Protein AF-A0AAF3JB30-F1 (afdb_monomer_lite)

Radius of gyration: 51.32 Å; chains: 1; bounding box: 112×36×125 Å

pLDDT: mean 73.91, std 23.7, range [31.36, 98.25]

InterPro domains:
  IPR001841 Zinc finger, RING-type [PF13639] (6-48)
  IPR001841 Zinc finger, RING-type [PS50089] (7-48)
  IPR001841 Zinc finger, RING-type [SM00184] (7-47)
  IPR013083 Zinc finger, RING/FYVE/PHD-type [G3DSA:3.30.40.10] (4-193)
  IPR052639 TRAIP E3 ubiquitin-protein ligase [PTHR46569] (1-143)

Organism: NCBI:txid2138241

Foldseek 3Di:
DDPQDAAPQVRHGDQQQFWKAAPVGDIHGLVRVLVQQVDPPADDPPPRPRTHNVRIGGDHDPCSPPDPPDDDDDDPPPVVVVVVVVVVVVVVVVVVVVVVVVVVVVVVVVVVVVVVVVVVVVVVVVVVVVVVVVVVVVVVVVVVVVVPPDDPDDDPDDDDPPPPPPPPVPVVVVVVVVVVVVVVVVVPPPPDDDDD

Sequence (196 aa):
MSLRGQCTICYSAFTPTTVSALPCGHTFHARCIGKWLDTPGRGCPNCRRKCRAKDVTRIFFENGGLNDTLNGTTPKSGEEALLAKNKALKARLNDVTAESNRKNKALKELLQAKHLALDAEKKKCREMAQDLEAKKKRLSELEIGVGQGHLLVGSGSLEFAICFKRSSSLQRKSEVLKAKKKSTICIKSNVVTSFE

Structure (mmCIF, N/CA/C/O backbone):
data_AF-A0AAF3JB30-F1
#
_entry.id   AF-A0AAF3JB30-F1
#
loop_
_atom_site.group_PDB
_atom_site.id
_atom_site.type_symbol
_atom_site.label_atom_id
_atom_site.label_alt_id
_atom_site.label_comp_id
_atom_site.label_asym_id
_atom_site.label_entity_id
_atom_site.label_seq_id
_atom_site.pdbx_PDB_ins_code
_atom_site.Cartn_x
_atom_site.Cartn_y
_atom_site.Cartn_z
_atom_site.occupancy
_atom_site.B_iso_or_equiv
_atom_site.auth_seq_id
_atom_site.auth_comp_id
_atom_site.auth_asym_id
_atom_site.auth_atom_id
_atom_site.pdbx_PDB_model_num
ATOM 1 N N . MET A 1 1 ? 45.253 -1.567 -15.154 1.00 35.75 1 MET A N 1
ATOM 2 C CA . MET A 1 1 ? 44.999 -1.489 -16.609 1.00 35.75 1 MET A CA 1
ATOM 3 C C . MET A 1 1 ? 43.571 -1.944 -16.863 1.00 35.75 1 MET A C 1
ATOM 5 O O . MET A 1 1 ? 43.289 -3.121 -16.690 1.00 35.75 1 MET A O 1
ATOM 9 N N . SER A 1 2 ? 42.653 -1.029 -17.178 1.00 39.66 2 SER A N 1
ATOM 10 C CA . SER A 1 2 ? 41.271 -1.406 -17.501 1.00 39.66 2 SER A CA 1
ATOM 11 C C . SER A 1 2 ? 41.223 -2.006 -18.904 1.00 39.66 2 SER A C 1
ATOM 13 O O . SER A 1 2 ? 41.507 -1.304 -19.873 1.00 39.66 2 SER A O 1
ATOM 15 N N . LEU A 1 3 ? 40.851 -3.284 -19.024 1.00 44.94 3 LEU A N 1
ATOM 16 C CA . LEU A 1 3 ? 40.496 -3.899 -20.304 1.00 44.94 3 LEU A CA 1
ATOM 17 C C . LEU A 1 3 ? 39.180 -3.269 -20.793 1.00 44.94 3 LEU A C 1
ATOM 19 O O . LEU A 1 3 ? 38.089 -3.762 -20.516 1.00 44.94 3 LEU A O 1
ATOM 23 N N . ARG A 1 4 ? 39.265 -2.131 -21.488 1.00 59.09 4 ARG A N 1
ATOM 24 C CA . ARG A 1 4 ? 38.118 -1.582 -22.218 1.00 59.09 4 ARG A CA 1
ATOM 25 C C . ARG A 1 4 ? 37.914 -2.441 -23.462 1.00 59.09 4 ARG A C 1
ATOM 27 O O . ARG A 1 4 ? 38.706 -2.369 -24.396 1.00 59.09 4 ARG A O 1
ATOM 34 N N . GLY A 1 5 ? 36.876 -3.272 -23.465 1.00 77.94 5 GLY A N 1
ATOM 35 C CA . GLY A 1 5 ? 36.503 -4.038 -24.651 1.00 77.94 5 GLY A CA 1
ATOM 36 C C . GLY A 1 5 ? 36.096 -3.100 -25.795 1.00 77.94 5 GLY A C 1
ATOM 37 O O . GLY A 1 5 ? 35.190 -2.278 -25.639 1.00 77.94 5 GLY A O 1
ATOM 38 N N . GLN A 1 6 ? 36.767 -3.222 -26.939 1.00 88.50 6 GLN A N 1
ATOM 39 C CA . GLN A 1 6 ? 36.479 -2.481 -28.168 1.00 88.50 6 GLN A CA 1
ATOM 40 C C . GLN A 1 6 ? 36.213 -3.458 -29.314 1.00 88.50 6 GLN A C 1
ATOM 42 O O . GLN A 1 6 ? 36.768 -4.558 -29.357 1.00 88.50 6 GLN A O 1
ATOM 47 N N . CYS A 1 7 ? 35.377 -3.057 -30.268 1.00 92.00 7 CYS A N 1
ATOM 48 C CA . CYS A 1 7 ? 35.128 -3.849 -31.464 1.00 92.00 7 CYS A CA 1
ATOM 49 C C . CYS A 1 7 ? 36.283 -3.690 -32.460 1.00 92.00 7 CYS A C 1
ATOM 51 O O . CYS A 1 7 ? 36.548 -2.583 -32.910 1.00 92.00 7 CYS A O 1
ATOM 53 N N . THR A 1 8 ? 36.913 -4.783 -32.895 1.00 90.44 8 THR A N 1
ATOM 54 C CA . THR A 1 8 ? 38.045 -4.720 -33.844 1.00 90.44 8 THR A CA 1
ATOM 55 C C . THR A 1 8 ? 37.644 -4.401 -35.291 1.00 90.44 8 THR A C 1
ATOM 57 O O . THR A 1 8 ? 38.513 -4.180 -36.124 1.00 90.44 8 THR A O 1
ATOM 60 N N . ILE A 1 9 ? 36.341 -4.351 -35.605 1.00 91.75 9 ILE A N 1
ATOM 61 C CA . ILE A 1 9 ? 35.833 -3.989 -36.942 1.00 91.75 9 ILE A CA 1
ATOM 62 C C . ILE A 1 9 ? 35.704 -2.465 -37.096 1.00 91.75 9 ILE A C 1
ATOM 64 O O . ILE A 1 9 ? 35.978 -1.930 -38.164 1.00 91.75 9 ILE A O 1
ATOM 68 N N . CYS A 1 10 ? 35.250 -1.764 -36.052 1.00 92.62 10 CYS A N 1
ATOM 69 C CA . CYS A 1 10 ? 34.989 -0.317 -36.086 1.00 92.62 10 CYS A CA 1
ATOM 70 C C . CYS A 1 10 ? 35.804 0.485 -35.061 1.00 92.62 10 CYS A C 1
ATOM 72 O O . CYS A 1 10 ? 35.613 1.692 -34.946 1.00 92.62 10 CYS A O 1
ATOM 74 N N . TYR A 1 11 ? 36.653 -0.186 -34.278 1.00 89.88 11 TYR A N 1
ATOM 75 C CA . TYR A 1 11 ? 37.514 0.377 -33.231 1.00 89.88 11 TYR A CA 1
ATOM 76 C C . TYR A 1 11 ? 36.781 1.196 -32.154 1.00 89.88 11 TYR A C 1
ATOM 78 O O . TYR A 1 11 ? 37.390 1.968 -31.421 1.00 89.88 11 TYR A O 1
ATOM 86 N N . SER A 1 12 ? 35.464 1.016 -32.030 1.00 88.81 12 SER A N 1
ATOM 87 C CA . SER A 1 12 ? 34.625 1.721 -31.056 1.00 88.81 12 SER A CA 1
ATOM 88 C C . SER A 1 12 ? 34.371 0.862 -29.814 1.00 88.81 12 SER A C 1
ATOM 90 O O . SER A 1 12 ? 34.345 -0.371 -29.892 1.00 88.81 12 SER A O 1
ATOM 92 N N . ALA A 1 13 ? 34.166 1.507 -28.664 1.00 86.69 13 ALA A N 1
ATOM 93 C CA . ALA A 1 13 ? 33.879 0.830 -27.401 1.00 86.69 13 ALA A CA 1
ATOM 94 C C . ALA A 1 13 ? 32.560 0.036 -27.448 1.00 86.69 13 ALA A C 1
ATOM 96 O O . ALA A 1 13 ? 31.618 0.379 -28.170 1.00 86.69 13 ALA A O 1
ATOM 97 N N . PHE A 1 14 ? 32.491 -1.050 -26.679 1.00 86.56 14 PHE A N 1
ATOM 98 C CA . PHE A 1 14 ? 31.246 -1.793 -26.507 1.00 86.56 14 PHE A CA 1
ATOM 99 C C . PHE A 1 14 ? 30.259 -1.030 -25.625 1.00 86.56 14 PHE A C 1
ATOM 101 O O . PHE A 1 14 ? 30.634 -0.518 -24.575 1.00 86.56 14 PHE A O 1
ATOM 108 N N . THR A 1 15 ? 28.986 -1.019 -26.024 1.00 78.75 15 THR A N 1
ATOM 109 C CA . THR A 1 15 ? 27.883 -0.630 -25.137 1.00 78.75 15 THR A CA 1
ATOM 110 C C . THR A 1 15 ? 27.148 -1.887 -24.660 1.00 78.75 15 THR A C 1
ATOM 112 O O . THR A 1 15 ? 27.102 -2.874 -25.404 1.00 78.75 15 THR A O 1
ATOM 115 N N . PRO A 1 16 ? 26.545 -1.890 -23.455 1.00 71.50 16 PRO A N 1
ATOM 116 C CA . PRO A 1 16 ? 25.970 -3.096 -22.845 1.00 71.50 16 PRO A CA 1
ATOM 117 C C . PRO A 1 16 ? 24.931 -3.838 -23.701 1.00 71.50 16 PRO A C 1
ATOM 119 O O . PRO A 1 16 ? 24.716 -5.031 -23.523 1.00 71.50 16 PRO A O 1
ATOM 122 N N . THR A 1 17 ? 24.290 -3.154 -24.649 1.00 71.44 17 THR A N 1
ATOM 123 C CA . THR A 1 17 ? 23.196 -3.700 -25.466 1.00 71.44 17 THR A CA 1
ATOM 124 C C . THR A 1 17 ? 23.620 -4.121 -26.875 1.00 71.44 17 THR A C 1
ATOM 126 O O . THR A 1 17 ? 22.802 -4.643 -27.642 1.00 71.44 17 THR A O 1
ATOM 129 N N . THR A 1 18 ? 24.879 -3.896 -27.262 1.00 80.75 18 THR A N 1
ATOM 130 C CA . THR A 1 18 ? 25.324 -4.034 -28.660 1.00 80.75 18 THR A CA 1
ATOM 131 C C . THR A 1 18 ? 26.327 -5.156 -28.895 1.00 80.75 18 THR A C 1
ATOM 133 O O . THR A 1 18 ? 26.706 -5.373 -30.045 1.00 80.75 18 THR A O 1
ATOM 136 N N . VAL A 1 19 ? 26.735 -5.896 -27.863 1.00 90.00 19 VAL A N 1
ATOM 137 C CA . VAL A 1 19 ? 27.776 -6.928 -27.969 1.00 90.00 19 VAL A CA 1
ATOM 138 C C . VAL A 1 19 ? 27.217 -8.250 -28.494 1.00 90.00 19 VAL A C 1
ATOM 140 O O . VAL A 1 19 ? 26.128 -8.699 -28.139 1.00 90.00 19 VAL A O 1
ATOM 143 N N . SER A 1 20 ? 27.970 -8.900 -29.371 1.00 92.38 20 SER A N 1
ATOM 144 C CA . SER A 1 20 ? 27.707 -10.257 -29.844 1.00 92.38 20 SER A CA 1
ATOM 145 C C . SER A 1 20 ? 29.005 -11.046 -29.920 1.00 92.38 20 SER A C 1
ATOM 147 O O . SER A 1 20 ? 30.054 -10.483 -30.232 1.00 92.38 20 SER A O 1
ATOM 149 N N . ALA A 1 21 ? 28.931 -12.343 -29.641 1.00 93.44 21 ALA A N 1
ATOM 150 C CA . ALA A 1 21 ? 30.047 -13.269 -29.731 1.00 93.44 21 ALA A CA 1
ATOM 151 C C . ALA A 1 21 ? 29.835 -14.294 -30.841 1.00 93.44 21 ALA A C 1
ATOM 153 O O . ALA A 1 21 ? 28.717 -14.719 -31.136 1.00 93.44 21 ALA A O 1
ATOM 154 N N . LEU A 1 22 ? 30.948 -14.709 -31.434 1.00 94.12 22 LEU A N 1
ATOM 155 C CA . LEU A 1 22 ? 31.007 -15.885 -32.293 1.00 94.12 22 LEU A CA 1
ATOM 156 C C . LEU A 1 22 ? 31.306 -17.149 -31.469 1.00 94.12 22 LEU A C 1
ATOM 158 O O . LEU A 1 22 ? 31.882 -17.037 -30.387 1.00 94.12 22 LEU A O 1
ATOM 162 N N . PRO A 1 23 ? 31.088 -18.361 -32.017 1.00 93.19 23 PRO A N 1
ATOM 163 C CA . PRO A 1 23 ? 31.436 -19.628 -31.354 1.00 93.19 23 PRO A CA 1
ATOM 164 C C . PRO A 1 23 ? 32.932 -19.799 -31.037 1.00 93.19 23 PRO A C 1
ATOM 166 O O . PRO A 1 23 ? 33.339 -20.741 -30.367 1.00 93.19 23 PRO A O 1
ATOM 169 N N . CYS A 1 24 ? 33.788 -18.921 -31.567 1.00 94.25 24 CYS A N 1
ATOM 170 C CA . CYS A 1 24 ? 35.205 -18.860 -31.217 1.00 94.25 24 CYS A CA 1
ATOM 171 C C . CYS A 1 24 ? 35.515 -18.004 -29.981 1.00 94.25 24 CYS A C 1
ATOM 173 O O . CYS A 1 24 ? 36.683 -17.912 -29.623 1.00 94.25 24 CYS A O 1
ATOM 175 N N . GLY A 1 25 ? 34.520 -17.353 -29.375 1.00 91.06 25 GLY A N 1
ATOM 176 C CA . GLY A 1 25 ? 34.680 -16.493 -28.199 1.00 91.06 25 GLY A CA 1
ATOM 177 C C . GLY A 1 25 ? 35.030 -15.031 -28.499 1.00 91.06 25 GLY A C 1
ATOM 178 O O . GLY A 1 25 ? 35.010 -14.210 -27.590 1.00 91.06 25 GLY A O 1
ATOM 179 N N . HIS A 1 26 ? 35.309 -14.662 -29.754 1.00 93.00 26 HIS A N 1
ATOM 180 C CA . HIS A 1 26 ? 35.577 -13.264 -30.113 1.00 93.00 26 HIS A CA 1
ATOM 181 C C . HIS A 1 26 ? 34.293 -12.428 -30.138 1.00 93.00 26 HIS A C 1
ATOM 183 O O . HIS A 1 26 ? 33.276 -12.868 -30.685 1.00 93.00 26 HIS A O 1
ATOM 189 N N . THR A 1 27 ? 34.374 -11.211 -29.596 1.00 92.75 27 THR A N 1
ATOM 190 C CA . THR A 1 27 ? 33.252 -10.280 -29.442 1.00 92.75 27 THR A CA 1
ATOM 191 C C . THR A 1 27 ? 33.335 -9.093 -30.400 1.00 92.75 27 THR A C 1
ATOM 193 O O . THR A 1 27 ? 34.407 -8.573 -30.708 1.00 92.75 27 THR A O 1
ATOM 196 N N . PHE A 1 28 ? 32.175 -8.653 -30.882 1.00 93.44 28 PHE A N 1
ATOM 197 C CA . PHE A 1 28 ? 32.012 -7.549 -31.827 1.00 93.44 28 PHE A CA 1
ATOM 198 C C . PHE A 1 28 ? 30.670 -6.849 -31.580 1.00 93.44 28 PHE A C 1
ATOM 200 O O . PHE A 1 28 ? 29.804 -7.394 -30.895 1.00 93.44 28 PHE A O 1
ATOM 207 N N . HIS A 1 29 ? 30.441 -5.671 -32.170 1.00 92.75 29 HIS A N 1
ATOM 208 C CA . HIS A 1 29 ? 29.075 -5.146 -32.226 1.00 92.75 29 HIS A CA 1
ATOM 209 C C . HIS A 1 29 ? 28.208 -6.033 -33.123 1.00 92.75 29 HIS A C 1
ATOM 211 O O . HIS A 1 29 ? 28.646 -6.407 -34.212 1.00 92.75 29 HIS A O 1
ATOM 217 N N . ALA A 1 30 ? 26.958 -6.284 -32.725 1.00 90.50 30 ALA A N 1
ATOM 218 C CA . ALA A 1 30 ? 25.986 -7.074 -33.487 1.00 90.50 30 ALA A CA 1
ATOM 219 C C . ALA A 1 30 ? 25.887 -6.617 -34.956 1.00 90.50 30 ALA A C 1
ATOM 221 O O . ALA A 1 30 ? 25.938 -7.424 -35.881 1.00 90.50 30 ALA A O 1
ATOM 222 N N . ARG A 1 31 ? 25.841 -5.295 -35.177 1.00 91.38 31 ARG A N 1
ATOM 223 C CA . ARG A 1 31 ? 25.806 -4.690 -36.519 1.00 91.38 31 ARG A CA 1
ATOM 224 C C . ARG A 1 31 ? 27.096 -4.917 -37.305 1.00 91.38 31 ARG A C 1
ATOM 226 O O . ARG A 1 31 ? 27.040 -5.143 -38.509 1.00 91.38 31 ARG A O 1
ATOM 233 N N . CYS A 1 32 ? 28.249 -4.811 -36.649 1.00 93.50 32 CYS A N 1
ATOM 234 C CA . CYS A 1 32 ? 29.545 -4.948 -37.306 1.00 93.50 32 CYS A CA 1
ATOM 235 C C . CYS A 1 32 ? 29.774 -6.384 -37.769 1.00 93.50 32 CYS A C 1
ATOM 237 O O . CYS A 1 32 ? 30.136 -6.598 -38.924 1.00 93.50 32 CYS A O 1
ATOM 239 N N . ILE A 1 33 ? 29.519 -7.362 -36.896 1.00 93.50 33 ILE A N 1
ATOM 240 C CA . ILE A 1 33 ? 29.719 -8.765 -37.256 1.00 93.50 33 ILE A CA 1
ATOM 241 C C . ILE A 1 33 ? 28.646 -9.292 -38.209 1.00 93.50 33 ILE A C 1
ATOM 243 O O . ILE A 1 33 ? 28.975 -10.094 -39.076 1.00 93.50 33 ILE A O 1
ATOM 247 N N . GLY A 1 34 ? 27.406 -8.795 -38.118 1.00 91.12 34 GLY A N 1
ATOM 248 C CA . GLY A 1 34 ? 26.353 -9.104 -39.090 1.00 91.12 34 GLY A CA 1
ATOM 249 C C . GLY A 1 34 ? 26.778 -8.732 -40.511 1.00 91.12 34 GLY A C 1
ATOM 250 O O . GLY A 1 34 ? 26.924 -9.609 -41.355 1.00 91.12 34 GLY A O 1
ATOM 251 N N . LYS A 1 35 ? 27.145 -7.460 -40.728 1.00 91.94 35 LYS A N 1
ATOM 252 C CA . LYS A 1 35 ? 27.627 -6.977 -42.036 1.00 91.94 35 LYS A CA 1
ATOM 253 C C . LYS A 1 35 ? 28.842 -7.739 -42.562 1.00 91.94 35 LYS A C 1
ATOM 255 O O . LYS A 1 35 ? 29.004 -7.901 -43.767 1.00 91.94 35 LYS A O 1
ATOM 260 N N . TRP A 1 36 ? 29.732 -8.167 -41.668 1.00 93.50 36 TRP A N 1
ATOM 261 C CA . TRP A 1 36 ? 30.912 -8.934 -42.053 1.00 93.50 36 TRP A CA 1
ATOM 262 C C . TRP A 1 36 ? 30.543 -10.325 -42.584 1.00 93.50 36 TRP A C 1
ATOM 264 O O . TRP A 1 36 ? 31.104 -10.770 -43.585 1.00 93.50 36 TRP A O 1
ATOM 274 N N . LEU A 1 37 ? 29.596 -11.001 -41.932 1.00 91.69 37 LEU A N 1
ATOM 275 C CA . LEU A 1 37 ? 29.162 -12.352 -42.293 1.00 91.69 37 LEU A CA 1
ATOM 276 C C . LEU A 1 37 ? 28.123 -12.391 -43.422 1.00 91.69 37 LEU A C 1
ATOM 278 O O . LEU A 1 37 ? 27.916 -13.462 -43.989 1.00 91.69 37 LEU A O 1
ATOM 282 N N . ASP A 1 38 ? 27.527 -11.253 -43.788 1.00 89.44 38 ASP A N 1
ATOM 283 C CA . ASP A 1 38 ? 26.675 -11.132 -44.981 1.00 89.44 38 ASP A CA 1
ATOM 284 C C . ASP A 1 38 ? 27.455 -11.419 -46.276 1.00 89.44 38 ASP A C 1
ATOM 286 O O . ASP A 1 38 ? 26.881 -11.843 -47.277 1.00 89.44 38 ASP A O 1
ATOM 290 N N . THR A 1 39 ? 28.781 -11.231 -46.271 1.00 86.56 39 THR A N 1
ATOM 291 C CA . THR A 1 39 ? 29.608 -11.652 -47.406 1.00 86.56 39 THR A CA 1
ATOM 292 C C . THR A 1 39 ? 29.861 -13.166 -47.352 1.00 86.56 39 THR A C 1
ATOM 294 O O . THR A 1 39 ? 30.441 -13.651 -46.371 1.00 86.56 39 THR A O 1
ATOM 297 N N . PRO A 1 40 ? 29.535 -13.923 -48.415 1.00 80.81 40 PRO A N 1
ATOM 298 C CA . PRO A 1 40 ? 29.752 -15.364 -48.444 1.00 80.81 40 PRO A CA 1
ATOM 299 C C . PRO A 1 40 ? 31.237 -15.725 -48.296 1.00 80.81 40 PRO A C 1
ATOM 301 O O . PRO A 1 40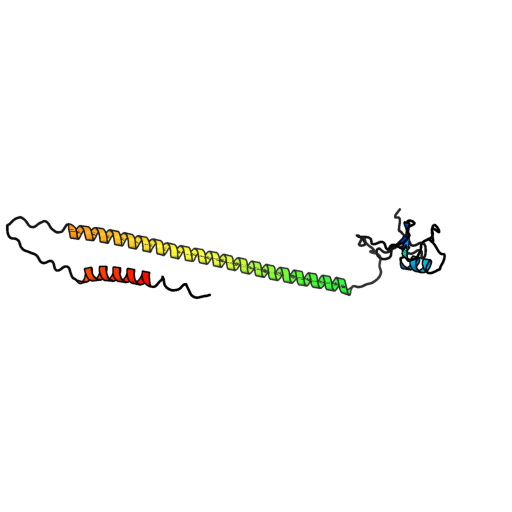 ? 32.126 -15.048 -48.809 1.00 80.81 40 PRO A O 1
ATOM 304 N N . GLY A 1 41 ? 31.508 -16.813 -47.572 1.00 79.00 41 GLY A N 1
ATOM 305 C CA . GLY A 1 41 ? 32.860 -17.351 -47.379 1.00 79.00 41 GLY A CA 1
ATOM 306 C C . GLY A 1 41 ? 33.690 -16.685 -46.275 1.00 79.00 41 GLY A C 1
ATOM 307 O O . GLY A 1 41 ? 34.799 -17.147 -46.005 1.00 79.00 41 GLY A O 1
ATOM 308 N N . ARG A 1 42 ? 33.177 -15.649 -45.594 1.00 83.38 42 ARG A N 1
ATOM 309 C CA . ARG A 1 42 ? 33.873 -15.033 -44.453 1.00 83.38 42 ARG A CA 1
ATOM 310 C C . ARG A 1 42 ? 33.654 -15.812 -43.151 1.00 83.38 42 ARG A C 1
ATOM 312 O O . ARG A 1 42 ? 32.607 -16.406 -42.922 1.00 83.38 42 ARG A O 1
ATOM 319 N N . GLY A 1 43 ? 34.676 -15.807 -42.297 1.00 90.00 43 GLY A N 1
ATOM 320 C CA . GLY A 1 43 ? 34.644 -16.338 -40.930 1.00 90.00 43 GLY A CA 1
ATOM 321 C C . GLY A 1 43 ? 34.960 -15.248 -39.906 1.00 90.00 43 GLY A C 1
ATOM 322 O O . GLY A 1 43 ? 34.898 -14.060 -40.219 1.00 90.00 43 GLY A O 1
ATOM 323 N N . CYS A 1 44 ? 35.335 -15.636 -38.688 1.00 94.00 44 CYS A N 1
ATOM 324 C CA . CYS A 1 44 ? 35.734 -14.692 -37.642 1.00 94.00 44 CYS A CA 1
ATOM 325 C C . CYS A 1 44 ? 36.853 -13.736 -38.122 1.00 94.00 44 CYS A C 1
ATOM 327 O O . CYS A 1 44 ? 37.892 -14.230 -38.566 1.00 94.00 44 CYS A O 1
ATOM 329 N N . PRO A 1 45 ? 36.706 -12.403 -37.977 1.00 92.31 45 PRO A 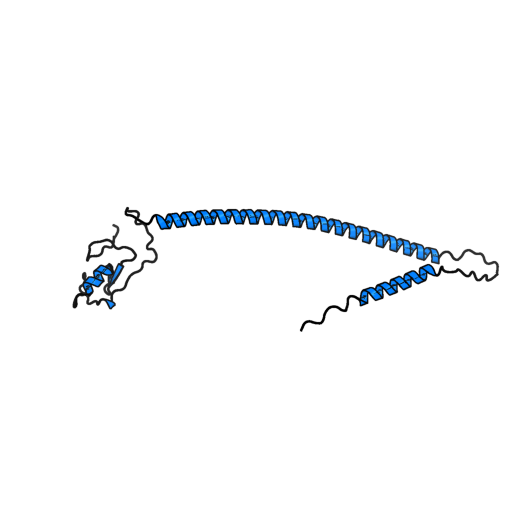N 1
ATOM 330 C CA . PRO A 1 45 ? 37.751 -11.437 -38.334 1.00 92.31 45 PRO A CA 1
ATOM 331 C C . PRO A 1 45 ? 39.096 -11.665 -37.630 1.00 92.31 45 PRO A C 1
ATOM 333 O O . PRO A 1 45 ? 40.141 -11.420 -38.221 1.00 92.31 45 PRO A O 1
ATOM 336 N N . ASN A 1 46 ? 39.077 -12.159 -36.387 1.00 91.75 46 ASN A N 1
ATOM 337 C CA . ASN A 1 46 ? 40.284 -12.284 -35.565 1.00 91.75 46 ASN A CA 1
ATOM 338 C C . ASN A 1 46 ? 40.997 -13.633 -35.745 1.00 91.75 46 ASN A C 1
ATOM 340 O O . ASN A 1 46 ? 42.217 -13.678 -35.825 1.00 91.75 46 ASN A O 1
ATOM 344 N N . CYS A 1 47 ? 40.254 -14.744 -35.832 1.00 94.06 47 CYS A N 1
ATOM 345 C CA . CYS A 1 47 ? 40.846 -16.091 -35.871 1.00 94.06 47 CYS A CA 1
ATOM 346 C C . CYS A 1 47 ? 40.489 -16.916 -37.112 1.00 94.06 47 CYS A C 1
ATOM 348 O O . CYS A 1 47 ? 40.863 -18.082 -37.199 1.00 94.06 47 CYS A O 1
ATOM 350 N N . ARG A 1 48 ? 39.729 -16.348 -38.057 1.00 91.56 48 ARG A N 1
ATOM 351 C CA . ARG A 1 48 ? 39.314 -16.976 -39.327 1.00 91.56 48 ARG A CA 1
ATOM 352 C C . ARG A 1 48 ? 38.515 -18.280 -39.196 1.00 91.56 48 ARG A C 1
ATOM 354 O O . ARG A 1 48 ? 38.215 -18.908 -40.210 1.00 91.56 48 ARG A O 1
ATOM 361 N N . ARG A 1 49 ? 38.101 -18.674 -37.983 1.00 93.56 49 ARG A N 1
ATOM 362 C CA . ARG A 1 49 ? 37.187 -19.808 -37.775 1.00 93.56 49 ARG A CA 1
ATOM 363 C C . ARG A 1 49 ? 35.910 -19.582 -38.589 1.00 93.56 49 ARG A C 1
ATOM 365 O O . ARG A 1 49 ? 35.335 -18.494 -38.535 1.00 93.56 49 ARG A O 1
ATOM 372 N N . LYS A 1 50 ? 35.475 -20.600 -39.337 1.00 90.69 50 LYS A N 1
ATOM 373 C CA . LYS A 1 50 ? 34.226 -20.556 -40.110 1.00 90.69 50 LYS A CA 1
ATOM 374 C C . LYS A 1 50 ? 33.050 -20.357 -39.151 1.00 90.69 50 LYS A C 1
ATOM 376 O O . LYS A 1 50 ? 32.866 -21.149 -38.231 1.00 90.69 50 LYS A O 1
ATOM 381 N N . CYS A 1 51 ? 32.281 -19.298 -39.367 1.00 89.44 51 CYS A N 1
ATOM 382 C CA . CYS A 1 51 ? 31.073 -18.969 -38.617 1.00 89.44 51 CYS A CA 1
ATOM 383 C C . CYS A 1 51 ? 30.076 -18.369 -39.609 1.00 89.44 51 CYS A C 1
ATOM 385 O O . CYS A 1 51 ? 30.483 -17.663 -40.527 1.00 89.44 51 CYS A O 1
ATOM 387 N N . ARG A 1 52 ? 28.791 -18.659 -39.450 1.00 87.88 52 ARG A N 1
ATOM 388 C CA . ARG A 1 52 ? 27.707 -18.103 -40.267 1.00 87.88 52 ARG A CA 1
ATOM 389 C C . ARG A 1 52 ? 26.927 -17.086 -39.441 1.00 87.88 52 ARG A C 1
ATOM 391 O O . ARG A 1 52 ? 27.009 -17.097 -38.216 1.00 87.88 52 ARG A O 1
ATOM 398 N N . ALA A 1 53 ? 26.123 -16.247 -40.093 1.00 86.06 53 ALA A N 1
ATOM 399 C CA . ALA A 1 53 ? 25.290 -15.256 -39.403 1.00 86.06 53 ALA A CA 1
ATOM 400 C C . ALA A 1 53 ? 24.384 -15.880 -38.319 1.00 86.06 53 ALA A C 1
ATOM 402 O O . ALA A 1 53 ? 24.203 -15.297 -37.256 1.00 86.06 53 ALA A O 1
ATOM 403 N N . LYS A 1 54 ? 23.897 -17.110 -38.544 1.00 87.56 54 LYS A N 1
ATOM 404 C CA . LYS A 1 54 ? 23.098 -17.873 -37.569 1.00 87.56 54 LYS A CA 1
ATOM 405 C C . LYS A 1 54 ? 23.860 -18.302 -36.307 1.00 87.56 54 LYS A C 1
ATOM 407 O O . LYS A 1 54 ? 23.232 -18.624 -35.310 1.00 87.56 54 LYS A O 1
ATOM 412 N N . ASP A 1 55 ? 25.192 -18.337 -36.361 1.00 89.06 55 ASP A N 1
ATOM 413 C CA . ASP A 1 55 ? 26.038 -18.775 -35.247 1.00 89.06 55 ASP A CA 1
ATOM 414 C C . ASP A 1 55 ? 26.399 -17.597 -34.314 1.00 89.06 55 ASP A C 1
ATOM 416 O O . ASP A 1 55 ? 27.102 -17.772 -33.318 1.00 89.06 55 ASP A O 1
ATOM 420 N N . VAL A 1 56 ? 25.957 -16.377 -34.644 1.00 91.31 56 VAL A N 1
ATOM 421 C CA . VAL A 1 56 ? 26.198 -15.168 -33.851 1.00 91.31 56 VAL A CA 1
ATOM 422 C C . VAL A 1 56 ? 25.270 -15.163 -32.638 1.00 91.31 56 VAL A C 1
ATOM 424 O O . VAL A 1 56 ? 24.051 -15.121 -32.777 1.00 91.31 56 VAL A O 1
ATOM 427 N N . THR A 1 57 ? 25.848 -15.145 -31.439 1.00 91.94 57 THR A N 1
ATOM 428 C CA . THR A 1 57 ? 25.092 -15.072 -30.182 1.00 91.94 57 THR A CA 1
ATOM 429 C C . THR A 1 57 ? 25.149 -13.657 -29.624 1.00 91.94 57 THR A C 1
ATOM 431 O O . THR A 1 57 ? 26.233 -13.115 -29.397 1.00 91.94 57 THR A O 1
ATOM 434 N N . ARG A 1 58 ? 23.989 -13.039 -29.386 1.00 89.06 58 ARG A N 1
ATOM 435 C CA . ARG A 1 58 ? 23.919 -11.729 -28.730 1.00 89.06 58 ARG A CA 1
ATOM 436 C C . ARG A 1 58 ? 24.126 -11.893 -27.228 1.00 89.06 58 ARG A C 1
ATOM 438 O O . ARG A 1 58 ? 23.480 -12.734 -26.614 1.00 89.06 58 ARG A O 1
ATOM 445 N N . ILE A 1 59 ? 25.023 -11.093 -26.656 1.00 87.06 59 ILE A N 1
ATOM 446 C CA . ILE A 1 59 ? 25.320 -11.125 -25.223 1.00 87.06 59 ILE A CA 1
ATOM 447 C C . ILE A 1 59 ? 24.529 -10.009 -24.549 1.00 87.06 59 ILE A C 1
ATOM 449 O O . ILE A 1 59 ? 24.591 -8.857 -24.980 1.00 87.06 59 ILE A O 1
ATOM 453 N N . PHE A 1 60 ? 23.810 -10.361 -23.488 1.00 81.69 60 PHE A N 1
ATOM 454 C CA . PHE A 1 60 ? 23.136 -9.421 -22.603 1.00 81.69 60 PHE A CA 1
ATOM 455 C C . PHE A 1 60 ? 23.862 -9.428 -21.259 1.00 81.69 60 PHE A C 1
ATOM 457 O O . PHE A 1 60 ? 24.136 -10.493 -20.711 1.00 81.69 60 PHE A O 1
ATOM 464 N N . PHE A 1 61 ? 24.202 -8.249 -20.746 1.00 77.69 61 PHE A N 1
ATOM 465 C CA . PHE A 1 61 ? 24.790 -8.107 -19.417 1.00 77.69 61 PHE A CA 1
ATOM 466 C C . PHE A 1 61 ? 23.686 -7.723 -18.429 1.00 77.69 61 PHE A C 1
ATOM 468 O O . PHE A 1 61 ? 23.049 -6.687 -18.610 1.00 77.69 61 PHE A O 1
ATOM 475 N N . GLU A 1 62 ? 23.490 -8.530 -17.383 1.00 71.19 62 GLU A N 1
ATOM 476 C CA . GLU A 1 62 ? 22.478 -8.319 -16.329 1.00 71.19 62 GLU A CA 1
ATOM 477 C C . GLU A 1 62 ? 22.628 -6.944 -15.640 1.00 71.19 62 GLU A C 1
ATOM 479 O O . GLU A 1 62 ? 21.646 -6.309 -15.268 1.00 71.19 62 GLU A O 1
ATOM 484 N N . ASN A 1 63 ? 23.865 -6.434 -15.550 1.00 61.59 63 ASN A N 1
ATOM 485 C CA . ASN A 1 63 ? 24.217 -5.212 -14.819 1.00 61.59 63 ASN A CA 1
ATOM 486 C C . ASN A 1 63 ? 24.767 -4.097 -15.729 1.00 61.59 63 ASN A C 1
ATOM 488 O O . ASN A 1 63 ? 25.779 -3.469 -15.418 1.00 61.59 63 ASN A O 1
ATOM 492 N N . GLY A 1 64 ? 24.109 -3.804 -16.853 1.00 55.47 64 GLY A N 1
ATOM 493 C CA . GLY A 1 64 ? 24.473 -2.697 -17.757 1.00 55.47 64 GLY A CA 1
ATOM 494 C C . GLY A 1 64 ? 24.300 -1.271 -17.194 1.00 55.47 64 GLY A C 1
ATOM 495 O O . GLY A 1 64 ? 24.166 -0.336 -17.976 1.00 55.47 64 GLY A O 1
ATOM 496 N N . GLY A 1 65 ? 24.271 -1.098 -15.869 1.00 51.53 65 GLY A N 1
ATOM 497 C CA . GLY A 1 65 ? 24.041 0.166 -15.162 1.00 51.53 65 GLY A CA 1
ATOM 498 C C . GLY A 1 65 ? 25.256 0.700 -14.398 1.00 51.53 65 GLY A C 1
ATOM 499 O O . GLY A 1 65 ? 25.082 1.353 -13.376 1.00 51.53 65 GLY A O 1
ATOM 500 N N . LEU A 1 66 ? 26.484 0.422 -14.843 1.00 50.19 66 LEU A N 1
ATOM 501 C CA . LEU A 1 66 ? 27.683 1.043 -14.270 1.00 50.19 66 LEU A CA 1
ATOM 502 C C . LEU A 1 66 ? 28.201 2.150 -15.195 1.00 50.19 66 LEU A C 1
ATOM 504 O O . LEU A 1 66 ? 29.008 1.910 -16.085 1.00 50.19 66 LEU A O 1
ATOM 508 N N . ASN A 1 67 ? 27.684 3.352 -14.924 1.00 51.72 67 ASN A N 1
ATOM 509 C CA . ASN A 1 67 ? 28.274 4.676 -15.135 1.00 51.72 67 ASN A CA 1
ATOM 510 C C . ASN A 1 67 ? 29.000 4.928 -16.463 1.00 51.72 67 ASN A C 1
ATOM 512 O O . ASN A 1 67 ? 30.221 4.809 -16.542 1.00 51.72 67 ASN A O 1
ATOM 516 N N . ASP A 1 68 ? 28.256 5.459 -17.435 1.00 49.41 68 ASP A N 1
ATOM 517 C CA . ASP A 1 68 ? 28.819 6.344 -18.458 1.00 49.41 68 ASP A CA 1
ATOM 518 C C . ASP A 1 68 ? 28.396 7.792 -18.148 1.00 49.41 68 ASP A C 1
ATOM 520 O O . ASP A 1 68 ? 27.597 8.427 -18.835 1.00 49.41 68 ASP A O 1
ATOM 524 N N . THR A 1 69 ? 28.907 8.318 -17.032 1.00 51.59 69 THR A N 1
ATOM 525 C CA . THR A 1 69 ? 28.975 9.759 -16.759 1.00 51.59 69 THR A CA 1
ATOM 526 C C . THR A 1 69 ? 30.068 10.377 -17.630 1.00 51.59 69 THR A C 1
ATOM 528 O O . THR A 1 69 ? 31.076 10.859 -17.129 1.00 51.59 69 THR A O 1
ATOM 531 N N . LEU A 1 70 ? 29.885 10.367 -18.951 1.00 53.56 70 LEU A N 1
ATOM 532 C CA . LEU A 1 70 ? 30.674 11.170 -19.885 1.00 53.56 70 LEU A CA 1
ATOM 533 C C . LEU A 1 70 ? 29.756 11.704 -20.991 1.00 53.56 70 LEU A C 1
ATOM 535 O O . LEU A 1 70 ? 29.581 11.096 -22.037 1.00 53.56 70 LEU A O 1
ATOM 539 N N . ASN A 1 71 ? 29.157 12.861 -20.691 1.00 52.56 71 ASN A N 1
ATOM 540 C CA . ASN A 1 71 ? 28.661 13.893 -21.606 1.00 52.56 71 ASN A CA 1
ATOM 541 C C . ASN A 1 71 ? 28.138 13.450 -22.984 1.00 52.56 71 ASN A C 1
ATOM 543 O O . ASN A 1 71 ? 28.909 13.297 -23.929 1.00 52.56 71 ASN A O 1
ATOM 547 N N . GLY A 1 72 ? 26.810 13.458 -23.149 1.00 45.41 72 GLY A N 1
ATOM 548 C CA . GLY A 1 72 ? 26.219 13.516 -24.488 1.00 45.41 72 GLY A CA 1
ATOM 549 C C . GLY A 1 72 ? 24.735 13.175 -24.595 1.00 45.41 72 GLY A C 1
ATOM 550 O O . GLY A 1 72 ? 24.386 12.158 -25.171 1.00 45.41 72 GLY A O 1
ATOM 551 N N . THR A 1 73 ? 23.868 14.081 -24.126 1.00 53.00 73 THR A N 1
ATOM 552 C CA . THR A 1 73 ? 22.503 14.333 -24.654 1.00 53.00 73 THR A CA 1
ATOM 553 C C . THR A 1 73 ? 21.437 13.205 -24.643 1.00 53.00 73 THR A C 1
ATOM 555 O O . THR A 1 73 ? 21.370 12.386 -25.551 1.00 53.00 73 THR A O 1
ATOM 558 N N . THR A 1 74 ? 20.449 13.386 -23.738 1.00 47.69 74 THR A N 1
ATOM 559 C CA . THR A 1 74 ? 18.982 13.083 -23.821 1.00 47.69 74 THR A CA 1
ATOM 560 C C . THR A 1 74 ? 18.445 11.691 -23.405 1.00 47.69 74 THR A C 1
ATOM 562 O O . THR A 1 74 ? 19.141 10.705 -23.605 1.00 47.69 74 THR A O 1
ATOM 565 N N . PRO A 1 75 ? 17.211 11.588 -22.825 1.00 47.75 75 PRO A N 1
ATOM 566 C CA . PRO A 1 75 ? 16.120 12.576 -22.799 1.00 47.75 75 PRO A CA 1
ATOM 567 C C . PRO A 1 75 ? 15.737 13.070 -21.390 1.00 47.75 75 PRO A C 1
ATOM 569 O O . PRO A 1 75 ? 15.171 12.343 -20.577 1.00 47.75 75 PRO A O 1
ATOM 572 N N . LYS A 1 76 ? 15.931 14.374 -21.147 1.00 55.31 76 LYS A N 1
ATOM 573 C CA . LYS A 1 76 ? 15.482 15.090 -19.935 1.00 55.31 76 LYS A CA 1
ATOM 574 C C . LYS A 1 76 ? 13.957 15.046 -19.703 1.00 55.31 76 LYS A C 1
ATOM 576 O O . LYS A 1 76 ? 13.503 15.417 -18.634 1.00 55.31 76 LYS A O 1
ATOM 581 N N . SER A 1 77 ? 13.156 14.569 -20.659 1.00 60.06 77 SER A N 1
ATOM 582 C CA . SER A 1 77 ? 11.691 14.557 -20.541 1.00 60.06 77 SER A CA 1
ATOM 583 C C . SER A 1 77 ? 11.135 13.409 -19.689 1.00 60.06 77 SER A C 1
ATOM 585 O O . SER A 1 77 ? 10.103 13.575 -19.043 1.00 60.06 77 SER A O 1
ATOM 587 N N . GLY A 1 78 ? 11.792 12.244 -19.669 1.00 64.94 78 GLY A N 1
ATOM 588 C CA . GLY A 1 78 ? 11.275 11.050 -18.987 1.00 64.94 78 GLY A CA 1
ATOM 589 C C . GLY A 1 78 ? 11.577 11.023 -17.490 1.00 64.94 78 GLY A C 1
ATOM 590 O O . GLY A 1 78 ? 10.708 10.709 -16.679 1.00 64.94 78 GLY A O 1
ATOM 591 N N . GLU A 1 79 ? 12.803 11.383 -17.121 1.00 75.12 79 GLU A N 1
ATOM 592 C CA . GLU A 1 79 ? 13.279 11.334 -15.737 1.00 75.12 79 GLU A CA 1
ATOM 593 C C . GLU A 1 79 ? 12.688 12.460 -14.883 1.00 75.12 79 GLU A C 1
ATOM 595 O O . GLU A 1 79 ? 12.277 12.229 -13.747 1.00 75.12 79 GLU A O 1
ATOM 600 N N . GLU A 1 80 ? 12.511 13.650 -15.460 1.00 77.75 80 GLU A N 1
ATOM 601 C CA . GLU A 1 80 ? 11.817 14.760 -14.804 1.00 77.75 80 GLU A CA 1
ATOM 602 C C . GLU A 1 80 ? 10.322 14.458 -14.616 1.00 77.75 80 GLU A C 1
ATOM 604 O O . GLU A 1 80 ? 9.771 14.679 -13.535 1.00 77.75 80 GLU A O 1
ATOM 609 N N . ALA A 1 81 ? 9.675 13.837 -15.611 1.00 81.06 81 ALA A N 1
ATOM 610 C CA . ALA A 1 81 ? 8.300 13.359 -15.479 1.00 81.06 81 ALA A CA 1
ATOM 611 C C . ALA A 1 81 ? 8.170 12.263 -14.406 1.00 81.06 81 ALA A C 1
ATOM 613 O O . ALA A 1 81 ? 7.182 12.227 -13.666 1.00 81.06 81 ALA A O 1
ATOM 614 N N . LEU A 1 82 ? 9.160 11.376 -14.288 1.00 88.00 82 LEU A N 1
ATOM 615 C CA . LEU A 1 82 ? 9.184 10.338 -13.261 1.00 88.00 82 LEU A CA 1
ATOM 616 C C . LEU A 1 82 ? 9.428 10.928 -11.865 1.00 88.00 82 LEU A C 1
ATOM 618 O O . LEU A 1 82 ? 8.787 10.505 -10.901 1.00 88.00 82 LEU A O 1
ATOM 622 N N . LEU A 1 83 ? 10.297 11.932 -11.743 1.00 90.12 83 LEU A N 1
ATOM 623 C CA . LEU A 1 83 ? 10.548 12.640 -10.490 1.00 90.12 83 LEU A CA 1
ATOM 624 C C . LEU A 1 83 ? 9.314 13.433 -10.042 1.00 90.12 83 LEU A C 1
ATOM 626 O O . LEU A 1 83 ? 8.927 13.362 -8.873 1.00 90.12 83 LEU A O 1
ATOM 630 N N . ALA A 1 84 ? 8.641 14.115 -10.971 1.00 88.56 84 ALA A N 1
ATOM 631 C CA . ALA A 1 84 ? 7.387 14.815 -10.715 1.00 88.56 84 ALA A CA 1
ATOM 632 C C . ALA A 1 84 ? 6.279 13.847 -10.265 1.00 88.56 84 ALA A C 1
ATOM 634 O O . ALA A 1 84 ? 5.608 14.104 -9.262 1.00 88.56 84 ALA A O 1
ATOM 635 N N . LYS A 1 85 ? 6.136 12.689 -10.929 1.00 93.50 85 LYS A N 1
ATOM 636 C CA . LYS A 1 85 ? 5.208 11.623 -10.509 1.00 93.50 85 LYS A CA 1
ATOM 637 C C . LYS A 1 85 ? 5.540 11.089 -9.119 1.00 93.50 85 LYS A C 1
ATOM 639 O O . LYS A 1 85 ? 4.640 10.958 -8.298 1.00 93.50 85 LYS A O 1
ATOM 644 N N . ASN A 1 86 ? 6.811 10.824 -8.824 1.00 92.50 86 ASN A N 1
ATOM 645 C CA . ASN A 1 86 ? 7.237 10.368 -7.500 1.00 92.50 86 ASN A CA 1
ATOM 646 C C . ASN A 1 86 ? 6.953 11.410 -6.416 1.00 92.50 86 ASN A C 1
ATOM 648 O O . ASN A 1 86 ? 6.490 11.057 -5.334 1.00 92.50 86 ASN A O 1
ATOM 652 N N . LYS A 1 87 ? 7.180 12.695 -6.698 1.00 95.50 87 LYS A N 1
ATOM 653 C CA . LYS A 1 87 ? 6.851 13.788 -5.777 1.00 95.50 87 LYS A CA 1
ATOM 654 C C . LYS A 1 87 ? 5.344 13.866 -5.524 1.00 95.50 87 LYS A C 1
ATOM 656 O O . LYS A 1 87 ? 4.931 13.948 -4.371 1.00 95.50 87 LYS A O 1
ATOM 661 N N . ALA A 1 88 ? 4.532 13.776 -6.577 1.00 93.94 88 ALA A N 1
ATOM 662 C CA . ALA A 1 88 ? 3.076 13.767 -6.468 1.00 93.94 88 ALA A CA 1
ATOM 663 C C . ALA A 1 88 ? 2.561 12.540 -5.696 1.00 93.94 88 ALA A C 1
ATOM 665 O O . ALA A 1 88 ? 1.706 12.674 -4.824 1.00 93.94 88 ALA A O 1
ATOM 666 N N . LEU A 1 89 ? 3.108 11.350 -5.960 1.00 95.81 89 LEU A N 1
ATOM 667 C CA . LEU A 1 89 ? 2.767 10.127 -5.230 1.00 95.81 89 LEU A CA 1
ATOM 668 C C . LEU A 1 89 ? 3.164 10.212 -3.755 1.00 95.81 89 LEU A C 1
ATOM 670 O O . LEU A 1 89 ? 2.369 9.833 -2.901 1.00 95.81 89 LEU A O 1
ATOM 674 N N . LYS A 1 90 ? 4.344 10.759 -3.438 1.00 97.12 90 LYS A N 1
ATOM 675 C CA . LYS A 1 90 ? 4.772 10.992 -2.050 1.00 97.12 90 LYS A CA 1
ATOM 676 C C . LYS A 1 90 ? 3.854 11.976 -1.324 1.00 97.12 90 LYS A C 1
ATOM 678 O O . LYS A 1 90 ? 3.502 11.723 -0.178 1.00 97.12 90 LYS A O 1
ATOM 683 N N . ALA A 1 91 ? 3.430 13.055 -1.983 1.00 96.31 91 ALA A N 1
ATOM 684 C CA . ALA A 1 91 ? 2.463 13.991 -1.409 1.00 96.31 91 ALA A CA 1
ATOM 685 C C . ALA A 1 91 ? 1.122 13.298 -1.115 1.00 96.31 91 ALA A C 1
ATOM 687 O O . ALA A 1 91 ? 0.660 13.322 0.021 1.00 96.31 91 ALA A O 1
ATOM 688 N N . ARG A 1 92 ? 0.572 12.562 -2.092 1.00 96.69 92 ARG A N 1
ATOM 689 C CA . ARG A 1 92 ? -0.663 11.780 -1.910 1.00 96.69 92 ARG A CA 1
ATOM 690 C C . ARG A 1 92 ? -0.544 10.752 -0.786 1.00 96.69 92 ARG A C 1
ATOM 692 O O . ARG A 1 92 ? -1.489 10.569 -0.027 1.00 96.69 92 ARG A O 1
ATOM 699 N N . LEU A 1 93 ? 0.603 10.084 -0.671 1.00 97.19 93 LEU A N 1
ATOM 700 C CA . LEU A 1 93 ? 0.864 9.128 0.402 1.00 97.19 93 LEU A CA 1
ATOM 701 C C . LEU A 1 93 ? 0.829 9.811 1.773 1.00 97.19 93 LEU A C 1
ATOM 703 O O . LEU A 1 93 ? 0.202 9.292 2.696 1.00 97.19 93 LEU A O 1
ATOM 707 N N . ASN A 1 94 ? 1.459 10.979 1.899 1.00 96.75 94 ASN A N 1
ATOM 708 C CA . ASN A 1 94 ? 1.451 11.751 3.138 1.00 96.75 94 ASN A CA 1
ATOM 709 C C . ASN A 1 94 ? 0.038 12.226 3.500 1.00 96.75 94 ASN A C 1
ATOM 711 O O . ASN A 1 94 ? -0.358 12.090 4.656 1.00 96.75 94 ASN A O 1
ATOM 715 N N . ASP A 1 95 ? -0.739 12.702 2.526 1.00 97.06 95 ASP A N 1
ATOM 716 C CA . ASP A 1 95 ? -2.118 13.153 2.742 1.00 97.06 95 ASP A CA 1
ATOM 717 C C . ASP A 1 95 ? -3.022 12.007 3.211 1.00 97.06 95 ASP A C 1
ATOM 719 O O . ASP A 1 95 ? -3.706 12.130 4.229 1.00 97.06 95 ASP A O 1
ATOM 723 N N . VAL A 1 96 ? -2.965 10.855 2.532 1.00 97.31 96 VAL A N 1
ATOM 724 C CA . VAL A 1 96 ? -3.725 9.651 2.914 1.00 97.31 96 VAL A CA 1
ATOM 725 C C . VAL A 1 96 ? -3.301 9.152 4.295 1.00 97.31 96 VAL A C 1
ATOM 727 O O . VAL A 1 96 ? -4.143 8.760 5.104 1.00 97.31 96 VAL A O 1
ATOM 730 N N . THR A 1 97 ? -2.006 9.199 4.607 1.00 97.12 97 THR A N 1
ATOM 731 C CA . THR A 1 97 ? -1.492 8.804 5.926 1.00 97.12 97 THR A CA 1
ATOM 732 C C . THR A 1 97 ? -1.982 9.759 7.015 1.00 97.12 97 THR A C 1
ATOM 734 O O . THR A 1 97 ? -2.425 9.316 8.075 1.00 97.12 97 THR A O 1
ATOM 737 N N . ALA A 1 98 ? -1.970 11.069 6.758 1.00 97.50 98 ALA A N 1
ATOM 738 C CA . ALA A 1 98 ? -2.494 12.068 7.680 1.00 97.50 98 ALA A CA 1
ATOM 739 C C . ALA A 1 98 ? -4.003 11.892 7.905 1.00 97.50 98 ALA A C 1
ATOM 741 O O . ALA A 1 98 ? -4.462 11.946 9.046 1.00 97.50 98 ALA A O 1
ATOM 742 N N . GLU A 1 99 ? -4.774 11.633 6.847 1.00 97.50 99 GLU A N 1
ATOM 743 C CA . GLU A 1 99 ? -6.205 11.350 6.949 1.00 97.50 99 GLU A CA 1
ATOM 744 C C . GLU A 1 99 ? -6.477 10.071 7.754 1.00 97.50 99 GLU A C 1
ATOM 746 O O . GLU A 1 99 ? -7.307 10.083 8.665 1.00 97.50 99 GLU A O 1
ATOM 751 N N . SER A 1 100 ? -5.742 8.991 7.478 1.00 97.50 100 SER A N 1
ATOM 752 C CA . SER A 1 100 ? -5.822 7.734 8.230 1.00 97.50 100 SER A CA 1
ATOM 753 C C . SER A 1 100 ? -5.545 7.954 9.719 1.00 97.50 100 SER A C 1
ATOM 755 O O . SER A 1 100 ? -6.324 7.535 10.575 1.00 97.50 100 SER A O 1
ATOM 757 N N . ASN A 1 101 ? -4.496 8.710 10.049 1.00 97.50 101 ASN A N 1
ATOM 758 C CA . ASN A 1 101 ? -4.153 9.031 11.433 1.00 97.50 101 ASN A CA 1
ATOM 759 C C . ASN A 1 101 ? -5.236 9.867 12.130 1.00 97.50 101 ASN A C 1
ATOM 761 O O . ASN A 1 101 ? -5.567 9.599 13.286 1.00 97.50 101 ASN A O 1
ATOM 765 N N . ARG A 1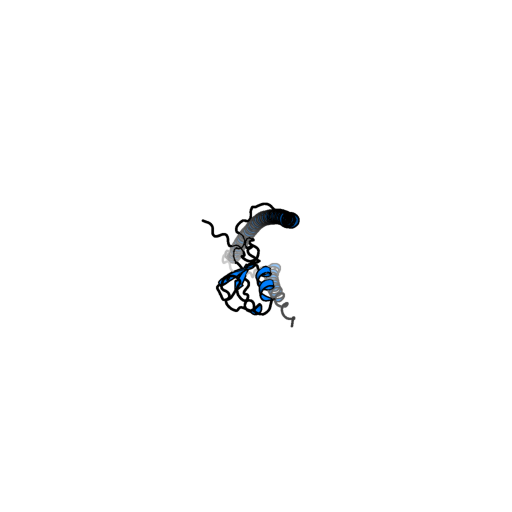 102 ? -5.841 10.837 11.432 1.00 97.25 102 ARG A N 1
ATOM 766 C CA . ARG A 1 102 ? -6.976 11.617 11.958 1.00 97.25 102 ARG A CA 1
ATOM 767 C C . ARG A 1 102 ? -8.184 10.723 12.239 1.00 97.25 102 ARG A C 1
ATOM 769 O O . ARG A 1 102 ? -8.753 10.811 13.325 1.00 97.25 102 ARG A O 1
ATOM 776 N N . LYS A 1 103 ? -8.541 9.835 11.303 1.00 97.19 103 LYS A N 1
ATOM 777 C CA . LYS A 1 103 ? -9.648 8.877 11.466 1.00 97.19 103 LYS A CA 1
ATOM 778 C C . LYS A 1 103 ? -9.393 7.915 12.624 1.00 97.19 103 LYS A C 1
ATOM 780 O O . LYS A 1 103 ? -10.282 7.723 13.444 1.00 97.19 103 LYS A O 1
ATOM 785 N N . ASN A 1 104 ? -8.180 7.377 12.743 1.00 97.00 104 ASN A N 1
ATOM 786 C CA . ASN A 1 104 ? -7.801 6.492 13.846 1.00 97.00 104 ASN A CA 1
ATOM 787 C C . ASN A 1 104 ? -7.887 7.193 15.205 1.00 97.00 104 ASN A C 1
ATOM 789 O O . ASN A 1 104 ? -8.396 6.613 16.164 1.00 97.00 104 ASN A O 1
ATOM 793 N N . LYS A 1 105 ? -7.443 8.453 15.291 1.00 98.00 105 LYS A N 1
ATOM 794 C CA . LYS A 1 105 ? -7.578 9.254 16.513 1.00 98.00 105 LYS A CA 1
ATOM 795 C C . LYS A 1 105 ? -9.050 9.475 16.879 1.00 98.00 105 LYS A C 1
ATOM 797 O O . LYS A 1 105 ? -9.442 9.148 17.995 1.00 98.00 105 LYS A O 1
ATOM 802 N N . ALA A 1 106 ? -9.863 9.947 15.933 1.00 97.50 106 ALA A N 1
ATOM 803 C CA . ALA A 1 106 ? -11.289 10.189 16.156 1.00 97.50 106 ALA A CA 1
ATOM 804 C C . ALA A 1 106 ? -12.046 8.903 16.533 1.00 97.50 106 ALA A C 1
ATOM 806 O O . ALA A 1 106 ? -12.875 8.905 17.440 1.00 97.50 106 ALA A O 1
ATOM 807 N N . LEU A 1 107 ? -11.727 7.780 15.880 1.00 98.00 107 LEU A N 1
ATOM 808 C CA . LEU A 1 107 ? -12.316 6.479 16.186 1.00 98.00 107 LEU A CA 1
ATOM 809 C C . LEU A 1 107 ? -11.957 6.018 17.604 1.00 98.00 107 LEU A C 1
ATOM 811 O O . LEU A 1 107 ? -12.819 5.502 18.315 1.00 98.00 107 LEU A O 1
ATOM 815 N N . LYS A 1 108 ? -10.710 6.232 18.038 1.00 98.25 108 LYS A N 1
ATOM 816 C CA . LYS A 1 108 ? -10.260 5.898 19.395 1.00 98.25 108 LYS A CA 1
ATOM 817 C C . LYS A 1 108 ? -10.977 6.736 20.456 1.00 98.25 108 LYS A C 1
ATOM 819 O O . LYS A 1 108 ? -11.422 6.184 21.459 1.00 98.25 108 LYS A O 1
ATOM 824 N N . GLU A 1 109 ? -11.130 8.037 20.220 1.00 97.94 109 GLU A N 1
ATOM 825 C CA . GLU A 1 109 ? -11.876 8.944 21.105 1.00 97.94 109 GLU A CA 1
ATOM 826 C C . GLU A 1 109 ? -13.359 8.549 21.191 1.00 97.94 109 GLU A C 1
ATOM 828 O O . GLU A 1 109 ? -13.919 8.448 22.285 1.00 97.94 109 GLU A O 1
ATOM 833 N N . LEU A 1 110 ? -13.981 8.226 20.051 1.00 97.94 110 LEU A N 1
ATOM 834 C CA . LEU A 1 110 ? -15.361 7.746 20.003 1.00 97.94 110 LEU A CA 1
ATOM 835 C C . LEU A 1 110 ? -15.530 6.425 20.765 1.00 97.94 110 LEU A C 1
ATOM 837 O O . LEU A 1 110 ? -16.485 6.272 21.529 1.00 97.94 110 LEU A O 1
ATOM 841 N N . LEU A 1 111 ? -14.606 5.478 20.582 1.00 98.00 111 LEU A N 1
ATOM 842 C CA . LEU A 1 111 ? -14.627 4.195 21.281 1.00 98.00 111 LEU A CA 1
ATOM 843 C C . LEU A 1 111 ? -14.518 4.386 22.799 1.00 98.00 111 LEU A C 1
ATOM 845 O O . LEU A 1 111 ? -15.279 3.772 23.548 1.00 98.00 111 LEU A O 1
ATOM 849 N N . GLN A 1 112 ? -13.629 5.272 23.254 1.00 97.88 112 GLN A N 1
ATOM 850 C CA . GLN A 1 112 ? -13.481 5.595 24.671 1.00 97.88 112 GLN A CA 1
ATOM 851 C C . GLN A 1 112 ? -14.760 6.222 25.244 1.00 97.88 112 GLN A C 1
ATOM 853 O O . GLN A 1 112 ? -15.234 5.796 26.298 1.00 97.88 112 GLN A O 1
ATOM 858 N N . ALA A 1 113 ? -15.368 7.175 24.531 1.00 97.62 113 ALA A N 1
ATOM 859 C CA . ALA A 1 113 ? -16.632 7.785 24.941 1.00 97.62 113 ALA A CA 1
ATOM 860 C C . ALA A 1 113 ? -17.767 6.750 25.037 1.00 97.62 113 ALA A C 1
ATOM 862 O O . ALA A 1 113 ? -18.550 6.763 25.990 1.00 97.62 113 ALA A O 1
ATOM 863 N N . LYS A 1 114 ? -17.839 5.809 24.086 1.00 97.81 114 LYS A N 1
ATOM 864 C CA . LYS A 1 114 ? -18.813 4.709 24.119 1.00 97.81 114 LYS A CA 1
ATOM 865 C C . LYS A 1 114 ? -18.590 3.770 25.301 1.00 97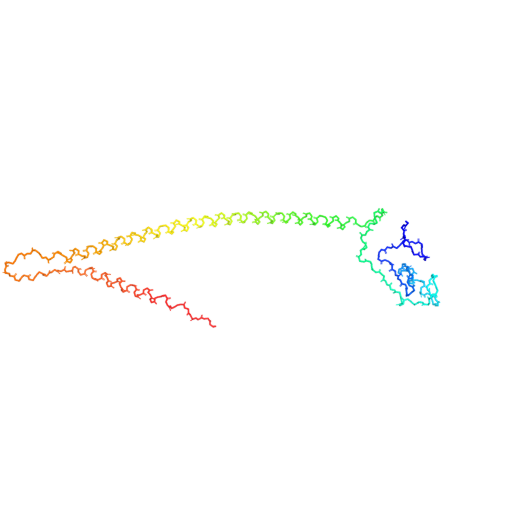.81 114 LYS A C 1
ATOM 867 O O . LYS A 1 114 ? -19.573 3.351 25.906 1.00 97.81 114 LYS A O 1
ATOM 872 N N . HIS A 1 115 ? -17.340 3.465 25.649 1.00 97.94 115 HIS A N 1
ATOM 873 C CA . HIS A 1 115 ? -17.031 2.625 26.808 1.00 97.94 115 HIS A CA 1
ATOM 874 C C . HIS A 1 115 ? -17.493 3.285 28.114 1.00 97.94 115 HIS A C 1
ATOM 876 O O . HIS A 1 115 ? -18.229 2.673 28.882 1.00 97.94 115 HIS A O 1
ATOM 882 N N . LEU A 1 116 ? -17.181 4.572 28.297 1.00 97.56 116 LEU A N 1
ATOM 883 C CA . LEU A 1 116 ? -17.624 5.347 29.461 1.00 97.56 116 LEU A CA 1
ATOM 884 C C . LEU A 1 116 ? -19.155 5.409 29.574 1.00 97.56 116 LEU A C 1
ATOM 886 O O . LEU A 1 116 ? -19.707 5.224 30.658 1.00 97.56 116 LEU A O 1
ATOM 890 N N . ALA A 1 117 ? -19.854 5.627 28.456 1.00 97.19 117 ALA A N 1
ATOM 891 C CA . ALA A 1 117 ? -21.316 5.633 28.432 1.00 97.19 117 ALA A CA 1
ATOM 892 C C . ALA A 1 117 ? -21.905 4.258 28.790 1.00 97.19 117 ALA A C 1
ATOM 894 O O . ALA A 1 117 ? -22.858 4.172 29.566 1.00 97.19 117 ALA A O 1
ATOM 895 N N . LEU A 1 118 ? -21.318 3.181 28.259 1.00 97.50 118 LEU A N 1
ATOM 896 C CA . LEU A 1 118 ? -21.724 1.815 28.575 1.00 97.50 118 LEU A CA 1
ATOM 897 C C . LEU A 1 118 ? -21.522 1.501 30.063 1.00 97.50 118 LEU A C 1
ATOM 899 O O . LEU A 1 118 ? -22.385 0.879 30.679 1.00 97.50 118 LEU A O 1
ATOM 903 N N . ASP A 1 119 ? -20.414 1.938 30.654 1.00 97.12 119 ASP A N 1
ATOM 904 C CA . ASP A 1 119 ? -20.125 1.706 32.069 1.00 97.12 119 ASP A CA 1
ATOM 905 C C . ASP A 1 119 ? -21.062 2.486 32.995 1.00 97.12 119 ASP A C 1
ATOM 907 O O . ASP A 1 119 ? -21.514 1.943 34.010 1.00 97.12 119 ASP A O 1
ATOM 911 N N . ALA A 1 120 ? -21.428 3.714 32.618 1.00 96.62 120 ALA A N 1
ATOM 912 C CA . ALA A 1 120 ? -22.451 4.486 33.316 1.00 96.62 120 ALA A CA 1
ATOM 913 C C . ALA A 1 120 ? -23.814 3.776 33.276 1.00 96.62 120 ALA A C 1
ATOM 915 O O . ALA A 1 120 ? -24.490 3.665 34.300 1.00 96.62 120 ALA A O 1
ATOM 916 N N . GLU A 1 121 ? -24.201 3.234 32.121 1.00 96.31 121 GLU A N 1
ATOM 917 C CA . GLU A 1 121 ? -25.472 2.523 31.973 1.00 96.31 121 GLU A CA 1
ATOM 918 C C . GLU A 1 121 ? -25.485 1.192 32.741 1.00 96.31 121 GLU A C 1
ATOM 920 O O . GLU A 1 121 ? -26.451 0.868 33.437 1.00 96.31 121 GLU A O 1
ATOM 925 N N . LYS A 1 122 ? -24.366 0.456 32.724 1.00 96.50 122 LYS A N 1
ATOM 926 C CA . LYS A 1 122 ? -24.174 -0.734 33.564 1.00 96.50 122 LYS A CA 1
ATOM 927 C C . LYS A 1 122 ? -24.286 -0.402 35.052 1.00 96.50 122 LYS A C 1
ATOM 929 O O . LYS A 1 122 ? -24.855 -1.196 35.799 1.00 96.50 122 LYS A O 1
ATOM 934 N N . LYS A 1 123 ? -23.755 0.742 35.501 1.00 96.94 123 LYS A N 1
ATOM 935 C CA . LYS A 1 123 ? -23.865 1.181 36.901 1.00 96.94 123 LYS A CA 1
ATOM 936 C C . LYS A 1 123 ? -25.326 1.402 37.300 1.00 96.94 123 LYS A C 1
ATOM 938 O O . LYS A 1 123 ? -25.750 0.818 38.292 1.00 96.94 123 LYS A O 1
ATOM 943 N N . LYS A 1 124 ? -26.105 2.120 36.485 1.00 96.81 124 LYS A N 1
ATOM 944 C CA . LYS A 1 124 ? -27.549 2.306 36.719 1.00 96.81 124 LYS A CA 1
ATOM 945 C C . LYS A 1 124 ? -28.299 0.977 36.785 1.00 96.81 124 LYS A C 1
ATOM 947 O O . LYS A 1 124 ? -29.138 0.782 37.658 1.00 96.81 124 LYS A O 1
ATOM 952 N N . CYS A 1 125 ? -27.978 0.036 35.893 1.00 95.06 125 CYS A N 1
ATOM 953 C CA . CYS A 1 125 ? -28.585 -1.296 35.916 1.00 95.06 125 CYS A CA 1
ATOM 954 C C . CYS A 1 125 ? -28.263 -2.058 37.212 1.00 95.06 125 CYS A C 1
ATOM 956 O O . CYS A 1 125 ? -29.139 -2.738 37.744 1.00 95.06 125 CYS A O 1
ATOM 958 N N . ARG A 1 126 ? -27.034 -1.938 37.738 1.00 96.38 126 ARG A N 1
ATOM 959 C CA . ARG A 1 126 ? -26.650 -2.542 39.027 1.00 96.38 126 ARG A CA 1
ATOM 960 C C . ARG A 1 126 ? -27.417 -1.928 40.197 1.00 96.38 126 ARG A C 1
ATOM 962 O O . ARG A 1 126 ? -27.926 -2.681 41.020 1.00 96.38 126 ARG A O 1
ATOM 969 N N . GLU A 1 127 ? -27.538 -0.604 40.244 1.00 96.19 127 GLU A N 1
ATOM 970 C CA . GLU A 1 127 ? -28.298 0.110 41.284 1.00 96.19 127 GLU A CA 1
ATOM 971 C C . GLU A 1 127 ? -29.784 -0.281 41.245 1.00 96.19 127 GLU A C 1
ATOM 973 O O . GLU A 1 127 ? -30.343 -0.711 42.250 1.00 96.19 127 GLU A O 1
ATOM 978 N N . MET A 1 128 ? -30.400 -0.274 40.058 1.00 95.44 128 MET A N 1
ATOM 979 C CA . MET A 1 128 ? -31.789 -0.713 39.871 1.00 95.44 128 MET A CA 1
ATOM 980 C C . MET A 1 128 ? -32.003 -2.178 40.293 1.00 95.44 128 MET A C 1
ATOM 982 O O . MET A 1 128 ? -33.040 -2.519 40.865 1.00 95.44 128 MET A O 1
ATOM 986 N N . ALA A 1 129 ? -31.039 -3.063 40.019 1.00 95.56 129 ALA A N 1
ATOM 987 C CA . ALA A 1 129 ? -31.111 -4.462 40.436 1.00 95.56 129 ALA A CA 1
ATOM 988 C C . ALA A 1 129 ? -31.039 -4.612 41.966 1.00 95.56 129 ALA A C 1
ATOM 990 O O . ALA A 1 129 ? -31.805 -5.393 42.532 1.00 95.56 129 ALA A O 1
ATOM 991 N N . GLN A 1 130 ? -30.172 -3.842 42.632 1.00 95.94 130 GLN A N 1
ATOM 992 C CA . GLN A 1 130 ? -30.075 -3.802 44.095 1.00 95.94 130 GLN A CA 1
ATOM 993 C C . GLN A 1 130 ? -31.368 -3.274 44.731 1.00 95.94 130 GLN A C 1
ATOM 995 O O . GLN A 1 130 ? -31.877 -3.884 45.671 1.00 95.94 130 GLN A O 1
ATOM 1000 N N . ASP A 1 131 ? -31.952 -2.210 44.176 1.00 95.81 131 ASP A N 1
ATOM 1001 C CA . ASP A 1 131 ? -33.224 -1.647 44.642 1.00 95.81 131 ASP A CA 1
ATOM 1002 C C . ASP A 1 131 ? -34.383 -2.636 44.508 1.00 95.81 131 ASP A C 1
ATOM 1004 O O . ASP A 1 131 ? -35.225 -2.756 45.404 1.00 95.81 131 ASP A O 1
ATOM 1008 N N . LEU A 1 132 ? -34.447 -3.357 43.384 1.00 94.31 132 LEU A N 1
ATOM 1009 C CA . LEU A 1 132 ? -35.446 -4.403 43.184 1.00 94.31 132 LEU A CA 1
ATOM 1010 C C . LEU A 1 132 ? -35.283 -5.528 44.205 1.00 94.31 132 LEU A C 1
ATOM 1012 O O . LEU A 1 132 ? -36.285 -6.001 44.739 1.00 94.31 132 LEU A O 1
ATOM 1016 N N . GLU A 1 133 ? -34.053 -5.936 44.503 1.00 95.69 133 GLU A N 1
ATOM 1017 C CA . GLU A 1 133 ? -33.789 -6.981 45.491 1.00 95.69 133 GLU A CA 1
ATOM 1018 C C . GLU A 1 133 ? -34.148 -6.527 46.915 1.00 95.69 133 GLU A C 1
ATOM 1020 O O . GLU A 1 133 ? -34.831 -7.245 47.646 1.00 95.69 133 GLU A O 1
ATOM 1025 N N . ALA A 1 134 ? -33.819 -5.285 47.280 1.00 93.81 134 ALA A N 1
ATOM 1026 C CA . ALA A 1 134 ? -34.228 -4.691 48.550 1.00 93.81 134 ALA A CA 1
ATOM 1027 C C . ALA A 1 134 ? -35.760 -4.609 48.685 1.00 93.81 134 ALA A C 1
ATOM 1029 O O . ALA A 1 134 ? -36.317 -4.933 49.737 1.00 93.81 134 ALA A O 1
ATOM 1030 N N . LYS A 1 135 ? -36.465 -4.224 47.610 1.00 93.94 135 LYS A N 1
ATOM 1031 C CA . LYS A 1 135 ? -37.937 -4.211 47.573 1.00 93.94 135 LYS A CA 1
ATOM 1032 C C . LYS A 1 135 ? -38.530 -5.611 47.732 1.00 93.94 135 LYS A C 1
ATOM 1034 O O . LYS A 1 135 ? -39.509 -5.753 48.461 1.00 93.94 135 LYS A O 1
ATOM 1039 N N . LYS A 1 136 ? -37.949 -6.642 47.104 1.00 93.44 136 LYS A N 1
ATOM 1040 C CA . LYS A 1 136 ? -38.382 -8.039 47.299 1.00 93.44 136 LYS A CA 1
ATOM 1041 C C . LYS A 1 136 ? -38.216 -8.484 48.749 1.00 93.44 136 LYS A C 1
ATOM 1043 O O . LYS A 1 136 ? -39.148 -9.057 49.301 1.00 93.44 136 LYS A O 1
ATOM 1048 N N . LYS A 1 137 ? -37.075 -8.180 49.377 1.00 92.25 137 LYS A N 1
ATOM 1049 C CA . LYS A 1 137 ? -36.831 -8.522 50.784 1.00 92.25 137 LYS A CA 1
ATOM 1050 C C . LYS A 1 137 ? -37.872 -7.876 51.708 1.00 92.25 137 LYS A C 1
ATOM 1052 O O . LYS A 1 137 ? -38.499 -8.573 52.500 1.00 92.25 137 LYS A O 1
ATOM 1057 N N . ARG A 1 138 ? -38.151 -6.579 51.532 1.00 90.81 138 ARG A N 1
ATOM 1058 C CA . ARG A 1 138 ? -39.208 -5.877 52.289 1.00 90.81 138 ARG A CA 1
ATOM 1059 C C . ARG A 1 138 ? -40.595 -6.486 52.082 1.00 90.81 138 ARG A C 1
ATOM 1061 O O . ARG A 1 138 ? -41.363 -6.587 53.031 1.00 90.81 138 ARG A O 1
ATOM 1068 N N . LEU A 1 139 ? -40.926 -6.890 50.852 1.00 87.62 139 LEU A N 1
ATOM 1069 C CA . LEU A 1 139 ? -42.184 -7.588 50.578 1.00 87.62 139 LEU A CA 1
ATOM 1070 C C . LEU A 1 139 ? -42.255 -8.922 51.332 1.00 87.62 139 LEU A C 1
ATOM 1072 O O . LEU A 1 139 ? -43.278 -9.186 51.953 1.00 87.62 139 LEU A O 1
ATOM 1076 N N . SER A 1 140 ? -41.171 -9.706 51.353 1.00 84.25 140 SER A N 1
ATOM 1077 C CA . SER A 1 140 ? -41.137 -10.965 52.111 1.00 84.25 140 SER A CA 1
ATOM 1078 C C . SER A 1 140 ? -41.277 -10.762 53.626 1.00 84.25 140 SER A C 1
ATOM 1080 O O . SER A 1 140 ? -41.963 -11.534 54.285 1.00 84.25 140 SER A O 1
ATOM 1082 N N . GLU A 1 141 ? -40.704 -9.691 54.183 1.00 84.50 141 GLU A N 1
ATOM 1083 C CA . GLU A 1 141 ? -40.865 -9.332 55.602 1.00 84.50 141 GLU A CA 1
ATOM 1084 C C . GLU A 1 141 ? -42.323 -8.959 55.928 1.00 84.50 141 GLU A C 1
ATOM 1086 O O . GLU A 1 141 ? -42.869 -9.388 56.946 1.00 84.50 141 GLU A O 1
ATOM 1091 N N . LEU A 1 142 ? -42.987 -8.215 55.036 1.00 75.19 142 LEU A N 1
ATOM 1092 C CA . LEU A 1 142 ? -44.396 -7.850 55.194 1.00 75.19 142 LEU A CA 1
ATOM 1093 C C . LEU A 1 142 ? -45.329 -9.067 55.065 1.00 75.19 142 LEU A C 1
ATOM 1095 O O . LEU A 1 142 ? -46.319 -9.163 55.789 1.00 75.19 142 LEU A O 1
ATOM 1099 N N . GLU A 1 143 ? 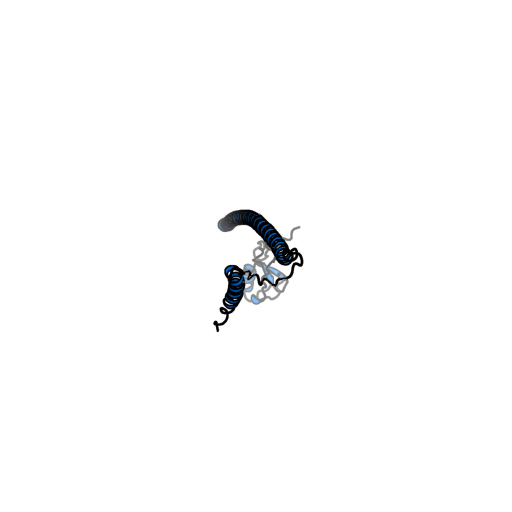-45.009 -10.015 54.180 1.00 66.25 143 GLU A N 1
ATOM 1100 C CA . GLU A 1 143 ? -45.741 -11.282 54.037 1.00 66.25 143 GLU A CA 1
ATOM 1101 C C . GLU A 1 143 ? -45.660 -12.146 55.310 1.00 66.25 143 GLU A C 1
ATOM 1103 O O . GLU A 1 143 ? -46.662 -12.746 55.698 1.00 66.25 143 GLU A O 1
ATOM 1108 N N . ILE A 1 144 ? -44.520 -12.150 56.014 1.00 59.47 144 ILE A N 1
ATOM 1109 C CA . ILE A 1 144 ? -44.356 -12.852 57.301 1.00 59.47 144 ILE A CA 1
ATOM 1110 C C . ILE A 1 144 ? -45.172 -12.171 58.416 1.00 59.47 144 ILE A C 1
ATOM 1112 O O . ILE A 1 144 ? -45.823 -12.856 59.207 1.00 59.47 144 ILE A O 1
ATOM 1116 N N . GLY A 1 145 ? -45.207 -10.834 58.456 1.00 53.59 145 GLY A N 1
ATOM 1117 C CA . GLY A 1 145 ? -45.974 -10.072 59.453 1.00 53.59 145 GLY A CA 1
ATOM 1118 C C . GLY A 1 145 ? -47.495 -10.246 59.339 1.00 53.59 145 GLY A C 1
ATOM 1119 O O . GLY A 1 145 ? -48.190 -10.314 60.352 1.00 53.59 145 GLY A O 1
ATOM 1120 N N . VAL A 1 146 ? -48.021 -10.408 58.119 1.00 50.47 146 VAL A N 1
ATOM 1121 C CA . VAL A 1 146 ? -49.441 -10.754 57.899 1.00 50.47 146 VAL A CA 1
ATOM 1122 C C . VAL A 1 146 ? -49.752 -12.183 58.372 1.00 50.47 146 VAL A C 1
ATOM 1124 O O . VAL A 1 146 ? -50.874 -12.449 58.796 1.00 50.47 146 VAL A O 1
ATOM 1127 N N . GLY A 1 147 ? -48.769 -13.090 58.359 1.00 46.53 147 GLY A N 1
ATOM 1128 C CA . GLY A 1 147 ? -48.908 -14.454 58.881 1.00 46.53 147 GLY A CA 1
ATOM 1129 C C . GLY A 1 147 ? -48.881 -14.566 60.412 1.00 46.53 147 GLY A C 1
ATOM 1130 O O . GLY A 1 147 ? -49.420 -15.530 60.947 1.00 46.53 147 GLY A O 1
ATOM 1131 N N . GLN A 1 148 ? -48.289 -13.597 61.122 1.00 40.94 148 GLN A N 1
ATOM 1132 C CA . GLN A 1 148 ? -48.129 -13.628 62.588 1.00 40.94 148 GLN A CA 1
ATOM 1133 C C . GLN A 1 148 ? -49.158 -12.780 63.363 1.00 40.94 148 GLN A C 1
ATOM 1135 O O . GLN A 1 148 ? -49.287 -12.935 64.574 1.00 40.94 148 GLN A O 1
ATOM 1140 N N . GLY A 1 149 ? -49.942 -11.925 62.697 1.00 43.16 149 GLY A N 1
ATOM 1141 C CA . GLY A 1 149 ? -50.947 -11.050 63.326 1.00 43.16 149 GLY A CA 1
ATOM 1142 C C . GLY A 1 149 ? -52.233 -11.728 63.833 1.00 43.16 149 GLY A C 1
ATOM 1143 O O . GLY A 1 149 ? -53.224 -11.036 64.055 1.00 43.16 149 GLY A O 1
ATOM 1144 N N . HIS A 1 150 ? -52.259 -13.052 64.004 1.00 43.34 150 HIS A N 1
ATOM 1145 C CA . HIS A 1 150 ? -53.425 -13.784 64.505 1.00 43.34 150 HIS A CA 1
ATOM 1146 C C . HIS A 1 150 ? -53.021 -14.768 65.607 1.00 43.34 150 HIS A C 1
ATOM 1148 O O . HIS A 1 150 ? -52.920 -15.953 65.325 1.00 43.34 150 HIS A O 1
ATOM 1154 N N . LEU A 1 151 ? -52.788 -14.287 66.838 1.00 37.75 151 LEU A N 1
ATOM 1155 C CA . LEU A 1 151 ? -53.127 -15.033 68.064 1.00 37.75 151 LEU A CA 1
ATOM 1156 C C . LEU A 1 151 ? -52.936 -14.195 69.344 1.00 37.75 151 LEU A C 1
ATOM 1158 O O . LEU A 1 151 ? -52.042 -14.467 70.130 1.00 37.75 151 LEU A O 1
ATOM 1162 N N . LEU A 1 152 ? -53.780 -13.194 69.597 1.00 39.88 152 LEU A N 1
ATOM 1163 C CA . LEU A 1 152 ? -54.019 -12.710 70.965 1.00 39.88 152 LEU A CA 1
ATOM 1164 C C . LEU A 1 152 ? -55.484 -12.278 71.090 1.00 39.88 152 LEU A C 1
ATOM 1166 O O . LEU A 1 152 ? -55.795 -11.096 71.178 1.00 39.88 152 LEU A O 1
ATOM 1170 N N . VAL A 1 153 ? -56.401 -13.244 71.080 1.00 36.94 153 VAL A N 1
ATOM 1171 C CA . VAL A 1 153 ? -57.702 -13.053 71.729 1.00 36.94 153 VAL A CA 1
ATOM 1172 C C . VAL A 1 153 ? -57.862 -14.214 72.693 1.00 36.94 153 VAL A C 1
ATOM 1174 O O . VAL A 1 153 ? -57.881 -15.374 72.285 1.00 36.94 153 VAL A O 1
ATOM 1177 N N . GLY A 1 154 ? -57.844 -13.875 73.982 1.00 35.06 154 GLY A N 1
ATOM 1178 C CA . GLY A 1 154 ? -57.959 -14.815 75.081 1.00 35.06 154 GLY A CA 1
ATOM 1179 C C . GLY A 1 154 ? -59.181 -15.710 74.924 1.00 35.06 154 GLY A C 1
ATOM 1180 O O . GLY A 1 154 ? -60.238 -15.290 74.457 1.00 35.06 154 GLY A O 1
ATOM 1181 N N . SER A 1 155 ? -59.006 -16.958 75.333 1.00 33.00 155 SER A N 1
ATOM 1182 C CA . SER A 1 155 ? -60.047 -17.960 75.486 1.00 33.00 155 SER A CA 1
ATOM 1183 C C . SER A 1 155 ? -61.125 -17.481 76.465 1.00 33.00 155 SER A C 1
ATOM 1185 O O . SER A 1 155 ? -61.041 -17.708 77.669 1.00 33.00 155 SER A O 1
ATOM 1187 N N . GLY A 1 156 ? -62.138 -16.815 75.926 1.00 35.00 156 GLY A N 1
ATOM 1188 C CA . GLY A 1 156 ? -63.496 -16.759 76.442 1.00 35.00 156 GLY A CA 1
ATOM 1189 C C . GLY A 1 156 ? -64.396 -17.224 75.307 1.00 35.00 156 GLY A C 1
ATOM 1190 O O . GLY A 1 156 ? -64.596 -16.498 74.341 1.00 35.00 156 GLY A O 1
ATOM 1191 N N . SER A 1 157 ? -64.823 -18.480 75.389 1.00 44.12 157 SER A N 1
ATOM 1192 C CA . SER A 1 157 ? -65.627 -19.231 74.429 1.00 44.12 157 SER A CA 1
ATOM 1193 C C . SER A 1 157 ? -66.661 -18.398 73.660 1.00 44.12 157 SER A C 1
ATOM 1195 O O . SER A 1 157 ? -67.667 -18.006 74.238 1.00 44.12 157 SER A O 1
ATOM 1197 N N . LEU A 1 158 ? -66.448 -18.203 72.356 1.00 32.34 158 LEU A N 1
ATOM 1198 C CA . LEU A 1 158 ? -67.483 -18.251 71.315 1.00 32.34 158 LEU A CA 1
ATOM 1199 C C . LEU A 1 158 ? -66.806 -18.151 69.941 1.00 32.34 158 LEU A C 1
ATOM 1201 O O . LEU A 1 158 ? -66.107 -17.180 69.653 1.00 32.34 158 LEU A O 1
ATOM 1205 N N . GLU A 1 159 ? -67.004 -19.158 69.092 1.00 33.28 159 GLU A N 1
ATOM 1206 C CA . GLU A 1 159 ? -66.573 -19.134 67.694 1.00 33.28 159 GLU A CA 1
ATOM 1207 C C . GLU A 1 159 ? -67.246 -17.969 66.956 1.00 33.28 159 GLU A C 1
ATOM 1209 O O . GLU A 1 159 ? -68.417 -18.033 66.587 1.00 33.28 159 GLU A O 1
ATOM 1214 N N . PHE A 1 160 ? -66.497 -16.892 66.720 1.00 31.36 160 PHE A N 1
ATOM 1215 C CA . PHE A 1 160 ? -66.886 -15.847 65.782 1.00 31.36 160 PHE A CA 1
ATOM 1216 C C . PHE A 1 160 ? -66.107 -16.045 64.483 1.00 31.36 160 PHE A C 1
ATOM 1218 O O . PHE A 1 160 ? -64.911 -15.763 64.393 1.00 31.36 160 PHE A O 1
ATOM 1225 N N . ALA A 1 161 ? -66.800 -16.532 63.456 1.00 37.09 161 ALA A N 1
ATOM 1226 C CA . ALA A 1 161 ? -66.305 -16.556 62.091 1.00 37.09 161 ALA A CA 1
ATOM 1227 C C . ALA A 1 161 ? -66.131 -15.113 61.586 1.00 37.09 161 ALA A C 1
ATOM 1229 O O . ALA A 1 161 ? -67.071 -14.484 61.098 1.00 37.09 161 ALA A O 1
ATOM 1230 N N . ILE A 1 162 ? -64.919 -14.566 61.696 1.00 38.81 162 ILE A N 1
ATOM 1231 C CA . ILE A 1 162 ? -64.597 -13.274 61.086 1.00 38.81 162 ILE A CA 1
ATOM 1232 C C . ILE A 1 162 ? -64.261 -13.516 59.613 1.00 38.81 162 ILE A C 1
ATOM 1234 O O . ILE A 1 162 ? -63.165 -13.936 59.243 1.00 38.81 162 ILE A O 1
ATOM 1238 N N . CYS A 1 163 ? -65.239 -13.225 58.757 1.00 35.84 163 CYS A N 1
ATOM 1239 C CA . CYS A 1 163 ? -65.082 -13.111 57.314 1.00 35.84 163 CYS A CA 1
ATOM 1240 C C . CYS A 1 163 ? -64.128 -11.949 56.985 1.00 35.84 163 CYS A C 1
ATOM 1242 O O . CYS A 1 163 ? -64.543 -10.807 56.781 1.00 35.84 163 CYS A O 1
ATOM 1244 N N . PHE A 1 164 ? -62.824 -12.231 56.929 1.00 34.56 164 PHE A N 1
ATOM 1245 C CA . PHE A 1 164 ? -61.848 -11.301 56.376 1.00 34.56 164 PHE A CA 1
ATOM 1246 C C . PHE A 1 164 ? -62.013 -11.308 54.852 1.00 34.56 164 PHE A C 1
ATOM 1248 O O . PHE A 1 164 ? -61.479 -12.173 54.153 1.00 34.56 164 PHE A O 1
ATOM 1255 N N . LYS A 1 165 ? -62.796 -10.357 54.322 1.00 37.75 165 LYS A N 1
ATOM 1256 C CA . LYS A 1 165 ? -62.837 -10.043 52.887 1.00 37.75 165 LYS A CA 1
ATOM 1257 C C . LYS A 1 165 ? -61.426 -9.657 52.448 1.00 37.75 165 LYS A C 1
ATOM 1259 O O . LYS A 1 165 ? -61.041 -8.494 52.460 1.00 37.75 165 LYS A O 1
ATOM 1264 N N . ARG A 1 166 ? -60.657 -10.662 52.039 1.00 38.12 166 ARG A N 1
ATOM 1265 C CA . ARG A 1 166 ? -59.422 -10.531 51.278 1.00 38.12 166 ARG A CA 1
ATOM 1266 C C . ARG A 1 166 ? -59.782 -9.724 50.035 1.00 38.12 166 ARG A C 1
ATOM 1268 O O . ARG A 1 166 ? -60.434 -10.249 49.134 1.00 38.12 166 ARG A O 1
ATOM 1275 N N . SER A 1 167 ? -59.465 -8.429 50.035 1.00 34.19 167 SER A N 1
ATOM 1276 C CA . SER A 1 167 ? -59.802 -7.504 48.955 1.00 34.19 167 SER A CA 1
ATOM 1277 C C . SER A 1 167 ? -59.450 -8.145 47.616 1.00 34.19 167 SER A C 1
ATOM 1279 O O . SER A 1 167 ? -58.278 -8.331 47.281 1.00 34.19 167 SER A O 1
ATOM 1281 N N . SER A 1 168 ? -60.482 -8.481 46.845 1.00 38.62 168 SER A N 1
ATOM 1282 C CA . SER A 1 168 ? -60.458 -9.263 45.599 1.00 38.62 168 SER A CA 1
ATOM 1283 C C . SER A 1 168 ? -59.594 -8.636 44.488 1.00 38.62 168 SER A C 1
ATOM 1285 O O . SER A 1 168 ? -59.452 -9.185 43.398 1.00 38.62 168 SER A O 1
ATOM 1287 N N . SER A 1 169 ? -59.011 -7.468 44.763 1.00 39.09 169 SER A N 1
ATOM 1288 C CA . SER A 1 169 ? -58.183 -6.660 43.876 1.00 39.09 169 SER A CA 1
ATOM 1289 C C . SER A 1 169 ? -56.711 -7.107 43.834 1.00 39.09 169 SER A C 1
ATOM 1291 O O . SER A 1 169 ? -56.067 -6.967 42.795 1.00 39.09 169 SER A O 1
ATOM 1293 N N . LEU A 1 170 ? -56.159 -7.696 44.908 1.00 45.34 170 LEU A N 1
ATOM 1294 C CA . LEU A 1 170 ? -54.739 -8.100 44.941 1.00 45.34 170 LEU A CA 1
ATOM 1295 C C . LEU A 1 170 ? -54.489 -9.498 44.353 1.00 45.34 170 LEU A C 1
ATOM 1297 O O . LEU A 1 170 ? -53.487 -9.701 43.669 1.00 45.34 170 LEU A O 1
ATOM 1301 N N . GLN A 1 171 ? -55.428 -10.432 44.522 1.00 46.25 171 GLN A N 1
ATOM 1302 C CA . GLN A 1 171 ? -55.323 -11.784 43.954 1.00 46.25 171 GLN A CA 1
ATOM 1303 C C . GLN A 1 171 ? -55.484 -11.782 42.426 1.00 46.25 171 GLN A C 1
ATOM 1305 O O . GLN A 1 171 ? -54.744 -12.463 41.723 1.00 46.25 171 GLN A O 1
ATOM 1310 N N . ARG A 1 172 ? -56.346 -10.905 41.888 1.00 46.66 172 ARG A N 1
ATOM 1311 C CA . ARG A 1 172 ? -56.477 -10.714 40.433 1.00 46.66 172 ARG A CA 1
ATOM 1312 C C . ARG A 1 172 ? -55.208 -10.140 39.797 1.00 46.66 172 ARG A C 1
ATOM 1314 O O . ARG A 1 172 ? -54.872 -10.505 38.677 1.00 46.66 172 ARG A O 1
ATOM 1321 N N . LYS A 1 173 ? -54.461 -9.269 40.488 1.00 46.06 173 LYS A N 1
ATOM 1322 C CA . LYS A 1 173 ? -53.235 -8.665 39.929 1.00 46.06 173 LYS A CA 1
ATOM 1323 C C . LYS A 1 173 ? -52.095 -9.677 39.775 1.00 46.06 173 LYS A C 1
ATOM 1325 O O . LYS A 1 173 ? -51.374 -9.607 38.780 1.00 46.06 173 LYS A O 1
ATOM 1330 N N . SER A 1 174 ? -51.946 -10.629 40.700 1.00 46.91 174 SER A N 1
ATOM 1331 C CA . SER A 1 174 ? -50.906 -11.666 40.604 1.00 46.91 174 SER A CA 1
ATOM 1332 C C . SER A 1 174 ? -51.209 -12.701 39.511 1.00 46.91 174 SER A C 1
ATOM 1334 O O . SER A 1 174 ? -50.289 -13.145 38.821 1.00 46.91 174 SER A O 1
ATOM 1336 N N . GLU A 1 175 ? -52.484 -13.016 39.269 1.00 50.81 175 GLU A N 1
ATOM 1337 C CA . GLU A 1 175 ? -52.922 -13.868 38.153 1.00 50.81 175 GLU A CA 1
ATOM 1338 C C . GLU A 1 175 ? -52.807 -13.161 36.794 1.00 50.81 175 GLU A C 1
ATOM 1340 O O . GLU A 1 175 ? -52.289 -13.745 35.842 1.00 50.81 175 GLU A O 1
ATOM 1345 N N . VAL A 1 176 ? -53.167 -11.874 36.705 1.00 51.62 176 VAL A N 1
ATOM 1346 C CA . VAL A 1 176 ? -53.016 -11.070 35.475 1.00 51.62 176 VAL A CA 1
ATOM 1347 C C . VAL A 1 176 ? -51.540 -10.873 35.097 1.00 51.62 176 VAL A C 1
ATOM 1349 O O . VAL A 1 176 ? -51.195 -10.913 33.914 1.00 51.62 176 VAL A O 1
ATOM 1352 N N . LEU A 1 177 ? -50.636 -10.719 36.072 1.00 49.34 177 LEU A N 1
ATOM 1353 C CA . LEU A 1 177 ? -49.188 -10.654 35.822 1.00 49.34 177 LEU A CA 1
ATOM 1354 C C . LEU A 1 177 ? -48.610 -12.005 35.368 1.00 49.34 177 LEU A C 1
ATOM 1356 O O . LEU A 1 177 ? -47.760 -12.032 34.474 1.00 49.34 177 LEU A O 1
ATOM 1360 N N . LYS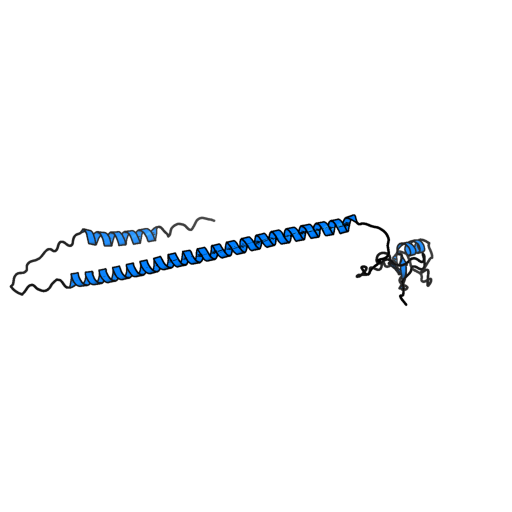 A 1 178 ? -49.097 -13.129 35.914 1.00 50.28 178 LYS A N 1
ATOM 1361 C CA . LYS A 1 178 ? -48.727 -14.480 35.451 1.00 50.28 178 LYS A CA 1
ATOM 1362 C C . LYS A 1 178 ? -49.262 -14.770 34.041 1.00 50.28 178 LYS A C 1
ATOM 1364 O O . LYS A 1 178 ? -48.532 -15.341 33.232 1.00 50.28 178 LYS A O 1
ATOM 1369 N N . ALA A 1 179 ? -50.466 -14.302 33.706 1.00 51.38 179 ALA A N 1
ATOM 1370 C CA . ALA A 1 179 ? -51.043 -14.420 32.365 1.00 51.38 179 ALA A CA 1
ATOM 1371 C C . ALA A 1 179 ? -50.296 -13.567 31.320 1.00 51.38 179 ALA A C 1
ATOM 1373 O O . ALA A 1 179 ? -49.989 -14.054 30.231 1.00 51.38 179 ALA A O 1
ATOM 1374 N N . LYS A 1 180 ? -49.900 -12.329 31.662 1.00 48.34 180 LYS A N 1
ATOM 1375 C CA . LYS A 1 180 ? -49.093 -11.472 30.770 1.00 48.34 180 LYS A CA 1
ATOM 1376 C C . LYS A 1 180 ? -47.696 -12.040 30.505 1.00 48.34 180 LYS A C 1
ATOM 1378 O O . LYS A 1 180 ? -47.234 -11.984 29.372 1.00 48.34 180 LYS A O 1
ATOM 1383 N N . LYS A 1 181 ? -47.046 -12.658 31.500 1.00 43.91 181 LYS A N 1
ATOM 1384 C CA . LYS A 1 181 ? -45.725 -13.296 31.320 1.00 43.91 181 LYS A CA 1
ATOM 1385 C C . LYS A 1 181 ? -45.785 -14.532 30.405 1.00 43.91 181 LYS A C 1
ATOM 1387 O O . LYS A 1 181 ? -44.842 -14.772 29.658 1.00 43.91 181 LYS A O 1
ATOM 1392 N N . LYS A 1 182 ? -46.905 -15.269 30.415 1.00 44.69 182 LYS A N 1
ATOM 1393 C CA . LYS A 1 182 ? -47.166 -16.415 29.520 1.00 44.69 182 LYS A CA 1
ATOM 1394 C C . LYS A 1 182 ? -47.474 -15.975 28.078 1.00 44.69 182 LYS A C 1
ATOM 1396 O O . LYS A 1 182 ? -47.033 -16.628 27.140 1.00 44.69 182 LYS A O 1
ATOM 1401 N N . SER A 1 183 ? -48.149 -14.834 27.910 1.00 42.44 183 SER A N 1
ATOM 1402 C CA . SER A 1 183 ? -48.439 -14.224 26.601 1.00 42.44 183 SER A CA 1
ATOM 1403 C C . SER A 1 183 ? -47.181 -13.665 25.915 1.00 42.44 183 SER A C 1
ATOM 1405 O O . SER A 1 183 ? -46.916 -13.998 24.764 1.00 42.44 183 SER A O 1
ATOM 1407 N N . THR A 1 184 ? -46.317 -12.924 26.622 1.00 40.25 184 THR A N 1
ATOM 1408 C CA . THR A 1 184 ? -45.098 -12.340 26.016 1.00 40.25 184 THR A CA 1
ATOM 1409 C C . THR A 1 184 ? -44.052 -13.387 25.604 1.00 40.25 184 THR A C 1
ATOM 1411 O O . THR A 1 184 ? -43.274 -13.144 24.684 1.00 40.25 184 THR A O 1
ATOM 1414 N N . ILE A 1 185 ? -44.036 -14.561 26.247 1.00 38.12 185 ILE A N 1
ATOM 1415 C CA . ILE A 1 185 ? -43.158 -15.683 25.871 1.00 38.12 185 ILE A CA 1
ATOM 1416 C C . ILE A 1 185 ? -43.650 -16.392 24.596 1.00 38.12 185 ILE A C 1
ATOM 1418 O O . ILE A 1 185 ? -42.828 -16.915 23.853 1.00 38.12 185 ILE A O 1
ATOM 1422 N N . CYS A 1 186 ? -44.948 -16.343 24.275 1.00 36.75 186 CYS A N 1
ATOM 1423 C CA . CYS A 1 186 ? -45.486 -16.978 23.065 1.00 36.75 186 CYS A CA 1
ATOM 1424 C C . CYS A 1 186 ? -45.346 -16.119 21.792 1.00 36.75 186 CYS A C 1
ATOM 1426 O O . CYS A 1 186 ? -45.421 -16.657 20.694 1.00 36.75 186 CYS A O 1
ATOM 1428 N N . ILE A 1 187 ? -45.110 -14.805 21.903 1.00 40.38 187 ILE A N 1
ATOM 1429 C CA . ILE A 1 187 ? -45.053 -13.905 20.730 1.00 40.38 187 ILE A CA 1
ATOM 1430 C C . ILE A 1 187 ? -43.644 -13.852 20.097 1.00 40.38 187 ILE A C 1
ATOM 1432 O O . ILE A 1 187 ? -43.494 -13.432 18.955 1.00 40.38 187 ILE A O 1
ATOM 1436 N N . LYS A 1 188 ? -42.592 -14.321 20.785 1.00 40.50 188 LYS A N 1
ATOM 1437 C CA . LYS A 1 188 ? -41.212 -14.304 20.250 1.00 40.50 188 LYS A CA 1
ATOM 1438 C C . LYS A 1 188 ? -40.784 -15.568 19.497 1.00 40.50 188 LYS A C 1
ATOM 1440 O O . LYS A 1 188 ? -39.664 -15.599 18.999 1.00 40.50 188 LYS A O 1
ATOM 1445 N N . SER A 1 189 ? -41.652 -16.570 19.370 1.00 44.53 189 SER A N 1
ATOM 1446 C CA . SER A 1 189 ? -41.290 -17.860 18.763 1.00 44.53 189 SER A CA 1
ATOM 1447 C C . SER A 1 189 ? -41.767 -18.045 17.319 1.00 44.53 189 SER A C 1
ATOM 1449 O O . SER A 1 189 ? -41.685 -19.160 16.822 1.00 44.53 189 SER A O 1
ATOM 1451 N N . ASN A 1 190 ? -42.270 -17.004 16.638 1.00 42.56 190 ASN A N 1
ATOM 1452 C CA . ASN A 1 190 ? -42.924 -17.184 15.333 1.00 42.56 190 ASN A CA 1
ATOM 1453 C C . ASN A 1 190 ? -42.481 -16.221 14.216 1.00 42.56 190 ASN A C 1
ATOM 1455 O O . ASN A 1 190 ? -43.314 -15.764 13.441 1.00 42.56 190 ASN A O 1
ATOM 1459 N N . VAL A 1 191 ? -41.180 -15.917 14.112 1.00 44.34 191 VAL A N 1
ATOM 1460 C CA . VAL A 1 191 ? -40.589 -15.326 12.891 1.00 44.34 191 VAL A CA 1
ATOM 1461 C C . VAL A 1 191 ? -39.172 -15.870 12.669 1.00 44.34 191 VAL A C 1
ATOM 1463 O O . VAL A 1 191 ? -38.210 -15.141 12.857 1.00 44.34 191 VAL A O 1
ATOM 1466 N N . VAL A 1 192 ? -39.034 -17.146 12.296 1.00 47.50 192 VAL A N 1
ATOM 1467 C CA . VAL A 1 192 ? -37.964 -17.629 11.395 1.00 47.50 192 VAL A CA 1
ATOM 1468 C C . VAL A 1 192 ? -38.457 -18.933 10.758 1.00 47.50 192 VAL A C 1
ATOM 1470 O O . VAL A 1 192 ? -38.483 -19.954 11.434 1.00 47.50 192 VAL A O 1
ATOM 1473 N N . THR A 1 193 ? -38.912 -18.886 9.503 1.00 43.97 193 THR A N 1
ATOM 1474 C CA . THR A 1 193 ? -38.903 -19.986 8.503 1.00 43.97 193 THR A CA 1
ATOM 1475 C C . THR A 1 193 ? -39.773 -19.579 7.312 1.00 43.97 193 THR A C 1
ATOM 1477 O O . THR A 1 193 ? -40.975 -19.814 7.302 1.00 43.97 193 THR A O 1
ATOM 1480 N N . SER A 1 194 ? -39.172 -18.909 6.327 1.00 35.88 194 SER A N 1
ATOM 1481 C CA . SER A 1 194 ? -39.614 -18.866 4.919 1.00 35.88 194 SER A CA 1
ATOM 1482 C C . SER A 1 194 ? -38.572 -18.081 4.121 1.00 35.88 194 SER A C 1
ATOM 1484 O O . SER A 1 194 ? -38.687 -16.869 3.986 1.00 35.88 194 SER A O 1
ATOM 1486 N N . PHE A 1 195 ? -37.518 -18.771 3.693 1.00 34.28 195 PHE A N 1
ATOM 1487 C CA . PHE A 1 195 ? -36.682 -18.426 2.540 1.00 34.28 195 PHE A CA 1
ATOM 1488 C C . PHE A 1 195 ? -35.986 -19.733 2.131 1.00 34.28 195 PHE A C 1
ATOM 1490 O O . PHE A 1 195 ? -34.916 -20.065 2.640 1.00 34.28 195 PHE A O 1
ATOM 1497 N N . GLU A 1 196 ? -36.686 -20.511 1.307 1.00 38.47 196 GLU A N 1
ATOM 1498 C CA . GLU A 1 196 ? -36.075 -21.252 0.197 1.00 38.47 196 GLU A CA 1
ATOM 1499 C C . GLU A 1 196 ? -36.298 -20.421 -1.069 1.00 38.47 196 GLU A C 1
ATOM 1501 O O . GLU A 1 196 ? -37.386 -19.799 -1.161 1.00 38.47 196 GLU A O 1
#

Secondary structure (DSSP, 8-state):
-----B-TTT-PBPPTTTEEE-TTS-EEEHHHHHHHHTSTT---TTT-----GGGPEEP--TT--S---S-----HHHHHHHHHHHHHHHHHHHHHHHHHHHHHHHHHHHHHHHHHHHHHHHHHHHHHHHHHHHHHHHHHHHHHHHHHS-------S----------HHHHHHHHHHHHHHHHHHHTTSS------